Protein AF-A0A9D1G7J9-F1 (afdb_monomer)

Structure (mmCIF, N/CA/C/O backbone):
data_AF-A0A9D1G7J9-F1
#
_entry.id   AF-A0A9D1G7J9-F1
#
loop_
_atom_site.group_PDB
_atom_site.id
_atom_site.type_symbol
_atom_site.label_atom_id
_atom_site.label_alt_id
_atom_site.label_comp_id
_atom_site.label_asym_id
_atom_site.label_entity_id
_atom_site.label_seq_id
_atom_site.pdbx_PDB_ins_code
_atom_site.Cartn_x
_atom_site.Cartn_y
_atom_site.Cartn_z
_atom_site.occupancy
_atom_site.B_iso_or_equiv
_atom_site.auth_seq_id
_atom_site.auth_comp_id
_atom_site.auth_asym_id
_atom_site.auth_atom_id
_atom_site.pdbx_PDB_model_num
ATOM 1 N N . MET A 1 1 ? 22.096 -4.891 17.752 1.00 63.62 1 MET A N 1
ATOM 2 C CA . MET A 1 1 ? 22.549 -5.278 16.393 1.00 63.62 1 MET A CA 1
ATOM 3 C C . MET A 1 1 ? 24.004 -5.706 16.525 1.00 63.62 1 MET A C 1
ATOM 5 O O . MET A 1 1 ? 24.723 -4.979 17.187 1.00 63.62 1 MET A O 1
ATOM 9 N N . THR A 1 2 ? 24.417 -6.874 16.024 1.00 80.88 2 THR A N 1
ATOM 10 C CA . THR A 1 2 ? 25.794 -7.380 16.215 1.00 80.88 2 THR A CA 1
ATOM 11 C C . THR A 1 2 ? 26.809 -6.571 15.398 1.00 80.88 2 THR A C 1
ATOM 13 O O . THR A 1 2 ? 26.460 -6.074 14.326 1.00 80.88 2 THR A O 1
ATOM 16 N N . ASP A 1 3 ? 28.061 -6.460 15.851 1.00 83.56 3 ASP A N 1
ATOM 17 C CA . ASP A 1 3 ? 29.087 -5.647 15.168 1.00 83.56 3 ASP A CA 1
ATOM 18 C C . ASP A 1 3 ? 29.365 -6.117 13.736 1.00 83.56 3 ASP A C 1
ATOM 20 O O . ASP A 1 3 ? 29.484 -5.300 12.826 1.00 83.56 3 ASP A O 1
ATOM 24 N N . LYS A 1 4 ? 29.290 -7.429 13.477 1.00 82.75 4 LYS A N 1
ATOM 25 C CA . LYS A 1 4 ? 29.354 -7.986 12.113 1.00 82.75 4 LYS A CA 1
ATOM 26 C C . LYS A 1 4 ? 28.247 -7.450 11.193 1.00 82.75 4 LYS A C 1
ATOM 28 O O . LYS A 1 4 ? 28.505 -7.175 10.026 1.00 82.75 4 LYS A O 1
ATOM 33 N N . LYS A 1 5 ? 27.022 -7.257 11.706 1.00 80.31 5 LYS A N 1
ATOM 34 C CA . LYS A 1 5 ? 25.915 -6.664 10.929 1.00 80.31 5 LYS A CA 1
ATOM 35 C C . LYS A 1 5 ? 26.155 -5.183 10.651 1.00 80.31 5 LYS A C 1
ATOM 37 O O . LYS A 1 5 ? 25.807 -4.716 9.575 1.00 80.31 5 LYS A O 1
ATOM 42 N N . ARG A 1 6 ? 26.742 -4.449 11.602 1.00 82.00 6 ARG A N 1
ATOM 43 C CA . ARG A 1 6 ? 27.101 -3.034 11.416 1.00 82.00 6 ARG A CA 1
ATOM 44 C C . ARG A 1 6 ? 28.167 -2.870 10.337 1.00 82.00 6 ARG A C 1
ATOM 46 O O . ARG A 1 6 ? 27.966 -2.077 9.429 1.00 82.00 6 ARG A O 1
ATOM 53 N N . ILE A 1 7 ? 29.234 -3.668 10.402 1.00 88.12 7 ILE A N 1
ATOM 54 C CA . ILE A 1 7 ? 30.320 -3.659 9.413 1.00 88.12 7 ILE A CA 1
ATOM 55 C C . ILE A 1 7 ? 29.786 -4.016 8.023 1.00 88.12 7 ILE A C 1
ATOM 57 O O . ILE A 1 7 ? 30.054 -3.300 7.065 1.00 88.12 7 ILE A O 1
ATOM 61 N N . PHE A 1 8 ? 28.971 -5.069 7.915 1.00 87.62 8 PHE A N 1
ATOM 62 C CA . PHE A 1 8 ? 28.351 -5.442 6.644 1.00 87.62 8 PHE A CA 1
ATOM 63 C C . PHE A 1 8 ? 27.500 -4.309 6.054 1.00 87.62 8 PHE A C 1
ATOM 65 O O . PHE A 1 8 ? 27.653 -3.981 4.881 1.00 87.62 8 PHE A O 1
ATOM 72 N N . LEU A 1 9 ? 26.631 -3.684 6.859 1.00 82.12 9 LEU A N 1
ATOM 73 C CA . LEU A 1 9 ? 25.813 -2.563 6.391 1.00 82.12 9 LEU A CA 1
ATOM 74 C C . LEU A 1 9 ? 26.674 -1.369 5.978 1.00 82.12 9 LEU A C 1
ATOM 76 O O . LEU A 1 9 ? 26.392 -0.765 4.950 1.00 82.12 9 LEU A O 1
ATOM 80 N N . ALA A 1 10 ? 27.727 -1.053 6.734 1.00 83.00 10 ALA A N 1
ATOM 81 C CA . ALA A 1 10 ? 28.645 0.025 6.388 1.00 83.00 10 ALA A CA 1
ATOM 82 C C . ALA A 1 10 ? 29.313 -0.232 5.030 1.00 83.00 10 ALA A C 1
ATOM 84 O O . ALA A 1 10 ? 29.254 0.624 4.157 1.00 83.00 10 ALA A O 1
ATOM 85 N N . ILE A 1 11 ? 29.863 -1.431 4.809 1.00 87.56 11 ILE A N 1
ATOM 86 C CA . ILE A 1 11 ? 30.464 -1.812 3.521 1.00 87.56 11 ILE A CA 1
ATOM 87 C C . ILE A 1 11 ? 29.429 -1.731 2.393 1.00 87.56 11 ILE A C 1
ATOM 89 O O . ILE A 1 11 ? 29.710 -1.160 1.342 1.00 87.56 11 ILE A O 1
ATOM 93 N N . PHE A 1 12 ? 28.222 -2.257 2.616 1.00 82.69 12 PHE A N 1
ATOM 94 C CA . PHE A 1 12 ? 27.144 -2.241 1.631 1.00 82.69 12 PHE A CA 1
ATOM 95 C C . PHE A 1 12 ? 26.741 -0.814 1.227 1.00 82.69 12 PHE A C 1
ATOM 97 O O . PHE A 1 12 ? 26.681 -0.510 0.037 1.00 82.69 12 PHE A O 1
ATOM 104 N N . PHE A 1 13 ? 26.507 0.079 2.194 1.00 80.88 13 PHE A N 1
ATOM 105 C CA . PHE A 1 13 ? 26.132 1.468 1.912 1.00 80.88 13 PHE A CA 1
ATOM 106 C C . PHE A 1 13 ? 27.279 2.270 1.293 1.00 80.88 13 PHE A C 1
ATOM 108 O O . PHE A 1 13 ? 27.033 3.076 0.394 1.00 80.88 13 PHE A O 1
ATOM 115 N N . THR A 1 14 ? 28.526 2.022 1.697 1.00 83.62 14 THR A N 1
ATOM 116 C CA . THR A 1 14 ? 29.697 2.638 1.063 1.00 83.62 14 THR A CA 1
ATOM 117 C C . THR A 1 14 ? 29.812 2.206 -0.398 1.00 83.62 14 THR A C 1
ATOM 119 O O . THR A 1 14 ? 29.928 3.058 -1.275 1.00 83.62 14 THR A O 1
ATOM 122 N N . ALA A 1 15 ? 29.688 0.908 -0.693 1.00 84.19 15 ALA A N 1
ATOM 123 C CA . ALA A 1 15 ? 29.701 0.403 -2.066 1.00 84.19 15 ALA A CA 1
ATOM 124 C C . ALA A 1 15 ? 28.556 0.989 -2.909 1.00 84.19 15 ALA A C 1
ATOM 126 O O . ALA A 1 15 ? 28.785 1.432 -4.033 1.00 84.19 15 ALA A O 1
ATOM 127 N N . LEU A 1 16 ? 27.341 1.068 -2.351 1.00 80.69 16 LEU A N 1
ATOM 128 C CA . LEU A 1 16 ? 26.196 1.705 -3.006 1.00 80.69 16 LEU A CA 1
ATOM 129 C C . LEU A 1 16 ? 26.480 3.172 -3.356 1.00 80.69 16 LEU A C 1
ATOM 131 O O . LEU A 1 16 ? 26.142 3.632 -4.443 1.00 80.69 16 LEU A O 1
ATOM 135 N N . THR A 1 17 ? 27.125 3.891 -2.437 1.00 82.88 17 THR A N 1
ATOM 136 C CA . THR A 1 17 ? 27.494 5.298 -2.616 1.00 82.88 17 THR A CA 1
ATOM 137 C C . THR A 1 17 ? 28.512 5.448 -3.746 1.00 82.88 17 THR A C 1
ATOM 139 O O . THR A 1 17 ? 28.307 6.262 -4.643 1.00 82.88 17 THR A O 1
ATOM 142 N N . PHE A 1 18 ? 29.559 4.617 -3.775 1.00 86.00 18 PHE A N 1
ATOM 143 C CA . PHE A 1 18 ? 30.537 4.610 -4.869 1.00 86.00 18 PHE A CA 1
ATOM 144 C C . PHE A 1 18 ? 29.901 4.297 -6.228 1.00 86.00 18 PHE A C 1
ATOM 146 O O . PHE A 1 18 ? 30.190 4.990 -7.200 1.00 86.00 18 PHE A O 1
ATOM 153 N N . ILE A 1 19 ? 29.001 3.309 -6.300 1.00 84.44 19 ILE A N 1
ATOM 154 C CA . ILE A 1 19 ? 28.253 2.991 -7.528 1.00 84.44 19 ILE A CA 1
ATOM 155 C C . ILE A 1 19 ? 27.422 4.202 -7.973 1.00 84.44 19 ILE A C 1
ATOM 157 O O . ILE A 1 19 ? 27.427 4.547 -9.155 1.00 84.44 19 ILE A O 1
ATOM 161 N N . ALA A 1 20 ? 26.760 4.885 -7.035 1.00 83.44 20 ALA A N 1
ATOM 162 C CA . ALA A 1 20 ? 25.953 6.061 -7.339 1.00 83.44 20 ALA A CA 1
ATOM 163 C C . ALA A 1 20 ? 26.763 7.241 -7.882 1.00 83.44 20 ALA A C 1
ATOM 165 O O . ALA A 1 20 ? 26.287 7.925 -8.791 1.00 83.44 20 ALA A O 1
ATOM 166 N N . PHE A 1 21 ? 27.984 7.442 -7.378 1.00 85.62 21 PHE A N 1
ATOM 167 C CA . PHE A 1 21 ? 28.915 8.435 -7.912 1.00 85.62 21 PHE A CA 1
ATOM 168 C C . PHE A 1 21 ? 29.498 8.024 -9.267 1.00 85.62 21 PHE A C 1
ATOM 170 O O . PHE A 1 21 ? 29.563 8.854 -10.172 1.00 85.62 21 PHE A O 1
ATOM 177 N N . TYR A 1 22 ? 29.881 6.756 -9.435 1.00 87.19 22 TYR A N 1
ATOM 178 C CA . TYR A 1 22 ? 30.449 6.257 -10.690 1.00 87.19 22 TYR A CA 1
ATOM 179 C C . TYR A 1 22 ? 29.448 6.367 -11.851 1.00 87.19 22 TYR A C 1
ATOM 181 O O . TYR A 1 22 ? 29.799 6.814 -12.938 1.00 87.19 22 TYR A O 1
ATOM 189 N N . PHE A 1 23 ? 28.174 6.053 -11.601 1.00 86.06 23 PHE A N 1
ATOM 190 C CA . PHE A 1 23 ? 27.081 6.186 -12.567 1.00 86.06 23 PHE A CA 1
ATOM 191 C C . PHE A 1 23 ? 26.275 7.485 -12.382 1.00 86.06 23 PHE A C 1
ATOM 193 O O . PHE A 1 23 ? 25.063 7.498 -12.588 1.00 86.06 23 PHE A O 1
ATOM 200 N N . SER A 1 24 ? 26.922 8.593 -12.001 1.00 88.00 24 SER A N 1
ATOM 201 C CA . SER A 1 24 ? 26.251 9.846 -11.603 1.00 88.00 24 SER A CA 1
ATOM 202 C C . SER A 1 24 ? 25.204 10.362 -12.598 1.00 88.00 24 SER A C 1
ATOM 204 O O . SER A 1 24 ? 24.115 10.762 -12.183 1.00 88.00 24 SER A O 1
ATOM 206 N N . GLN A 1 25 ? 25.476 10.309 -13.905 1.00 87.06 25 GLN A N 1
ATOM 207 C CA . GLN A 1 25 ? 24.519 10.733 -14.933 1.00 87.06 25 GLN A CA 1
ATOM 208 C C . GLN A 1 25 ? 23.266 9.845 -14.952 1.00 87.06 25 GLN A C 1
ATOM 210 O O . GLN A 1 25 ? 22.145 10.352 -15.002 1.00 87.06 25 GLN A O 1
ATOM 215 N N . PHE A 1 26 ? 23.451 8.527 -14.858 1.00 86.50 26 PHE A N 1
ATOM 216 C CA . PHE A 1 26 ? 22.367 7.546 -14.823 1.00 86.50 26 PHE A CA 1
ATOM 217 C C . PHE A 1 26 ? 21.530 7.686 -13.543 1.00 86.50 26 PHE A C 1
ATOM 219 O O . PHE A 1 26 ? 20.299 7.695 -13.596 1.00 86.50 26 PHE A O 1
ATOM 226 N N . THR A 1 27 ? 22.190 7.891 -12.400 1.00 87.69 27 THR A N 1
ATOM 227 C CA . THR A 1 27 ? 21.556 8.182 -11.105 1.00 87.69 27 THR A CA 1
ATOM 228 C C . THR A 1 27 ? 20.735 9.469 -11.156 1.00 87.69 27 THR A C 1
ATOM 230 O O . THR A 1 27 ? 19.584 9.487 -10.723 1.00 87.69 27 THR A O 1
ATOM 233 N N . SER A 1 28 ? 21.303 10.539 -11.717 1.00 88.62 28 SER A N 1
ATOM 234 C CA . SER A 1 28 ? 20.668 11.857 -11.808 1.00 88.62 28 SER A CA 1
ATOM 235 C C . SER A 1 28 ? 19.421 11.838 -12.697 1.00 88.62 28 SER A C 1
ATOM 237 O O . SER A 1 28 ? 18.375 12.365 -12.316 1.00 88.62 28 SER A O 1
ATOM 239 N N . GLN A 1 29 ? 19.481 11.149 -13.843 1.00 90.50 29 GLN A N 1
ATOM 240 C CA . GLN A 1 29 ? 18.318 10.974 -14.719 1.00 90.50 29 GLN A CA 1
ATOM 241 C C . GLN A 1 29 ? 17.175 10.239 -14.011 1.00 90.50 29 GLN A C 1
ATOM 243 O O . GLN A 1 29 ? 16.034 10.705 -14.048 1.00 90.50 29 GLN A O 1
ATOM 248 N N . GLN A 1 30 ? 17.470 9.136 -13.313 1.00 89.94 30 GLN A N 1
ATOM 249 C CA . GLN A 1 30 ? 16.452 8.424 -12.537 1.00 89.94 30 GLN A CA 1
ATOM 250 C C . GLN A 1 30 ? 15.880 9.291 -11.418 1.00 89.94 30 GLN A C 1
ATOM 252 O O . GLN A 1 30 ? 14.671 9.269 -11.178 1.00 89.94 30 GLN A O 1
ATOM 257 N N . PHE A 1 31 ? 16.729 10.042 -10.718 1.00 91.00 31 PHE A N 1
ATOM 258 C CA . PHE A 1 31 ? 16.298 10.944 -9.659 1.00 91.00 31 PHE A CA 1
ATOM 259 C C . PHE A 1 31 ? 15.299 11.974 -10.199 1.00 91.00 31 PHE A C 1
ATOM 261 O O . PHE A 1 31 ? 14.205 12.114 -9.654 1.00 91.00 31 PHE A O 1
ATOM 268 N N . TYR A 1 32 ? 15.616 12.607 -11.331 1.00 92.38 32 TYR A N 1
ATOM 269 C CA . TYR A 1 32 ? 14.734 13.564 -11.996 1.00 92.38 32 TYR A CA 1
ATOM 270 C C . TYR A 1 32 ? 13.397 12.941 -12.425 1.00 92.38 32 TYR A C 1
ATOM 272 O O . TYR A 1 32 ? 12.337 13.479 -12.104 1.00 92.38 32 TYR A O 1
ATOM 280 N N . GLN A 1 33 ? 13.420 11.776 -13.083 1.00 91.56 33 GLN A N 1
ATOM 281 C CA . GLN A 1 33 ? 12.196 11.057 -13.469 1.00 91.56 33 GLN A CA 1
ATOM 282 C C . GLN A 1 33 ? 11.339 10.690 -12.251 1.00 91.56 33 GLN A C 1
ATOM 284 O O . GLN A 1 33 ? 10.112 10.795 -12.279 1.00 91.56 33 GLN A O 1
ATOM 289 N N . THR A 1 34 ? 11.982 10.297 -11.152 1.00 93.06 34 THR A N 1
ATOM 290 C CA . THR A 1 34 ? 11.284 9.934 -9.917 1.00 93.06 34 THR A CA 1
ATOM 291 C C . THR A 1 34 ? 10.664 11.158 -9.246 1.00 93.06 34 THR A C 1
ATOM 293 O O . THR A 1 34 ? 9.525 11.085 -8.790 1.00 93.06 34 THR A O 1
ATOM 296 N N . LEU A 1 35 ? 11.349 12.306 -9.241 1.00 93.94 35 LEU A N 1
ATOM 297 C CA . LEU A 1 35 ? 10.762 13.566 -8.782 1.00 93.94 35 LEU A CA 1
ATOM 298 C C . LEU A 1 35 ? 9.545 13.958 -9.622 1.00 93.94 35 LEU A C 1
ATOM 300 O O . LEU A 1 35 ? 8.514 14.316 -9.058 1.00 93.94 35 LEU A O 1
ATOM 304 N N . GLN A 1 36 ? 9.620 13.844 -10.951 1.00 92.19 36 GLN A N 1
ATOM 305 C CA . GLN A 1 36 ? 8.469 14.116 -11.815 1.00 92.19 36 GLN A CA 1
ATOM 306 C C . GLN A 1 36 ? 7.272 13.227 -11.466 1.00 92.19 36 GLN A C 1
ATOM 308 O O . GLN A 1 36 ? 6.156 13.732 -11.373 1.00 92.19 36 GLN A O 1
ATOM 313 N N . LEU A 1 37 ? 7.494 11.930 -11.227 1.00 90.38 37 LEU A N 1
ATOM 314 C CA . LEU A 1 37 ? 6.447 11.013 -10.772 1.00 90.38 37 LEU A CA 1
ATOM 315 C C . LEU A 1 37 ? 5.841 11.474 -9.442 1.00 90.38 37 LEU A C 1
ATOM 317 O O . LEU A 1 37 ? 4.619 11.517 -9.298 1.00 90.38 37 LEU A O 1
ATOM 321 N N . ILE A 1 38 ? 6.683 11.846 -8.477 1.00 92.12 38 ILE A N 1
ATOM 322 C CA . ILE A 1 38 ? 6.229 12.280 -7.154 1.00 92.12 38 ILE A CA 1
ATOM 323 C C . ILE A 1 38 ? 5.363 13.540 -7.265 1.00 92.12 38 ILE A C 1
ATOM 325 O O . ILE A 1 38 ? 4.262 13.571 -6.718 1.00 92.12 38 ILE A O 1
ATOM 329 N N . PHE A 1 39 ? 5.815 14.549 -8.011 1.00 91.69 39 PHE A N 1
ATOM 330 C CA . PHE A 1 39 ? 5.095 15.816 -8.157 1.00 91.69 39 PHE A CA 1
ATOM 331 C C . PHE A 1 39 ? 3.841 15.718 -9.029 1.00 91.69 39 PHE A C 1
ATOM 333 O O . PHE A 1 39 ? 2.869 16.417 -8.759 1.00 91.69 39 PHE A O 1
ATOM 340 N N . ARG A 1 40 ? 3.840 14.874 -10.068 1.00 87.94 40 ARG A N 1
ATOM 341 C CA . ARG A 1 40 ? 2.706 14.762 -11.004 1.00 87.94 40 ARG A CA 1
ATOM 342 C C . ARG A 1 40 ? 1.639 13.773 -10.552 1.00 87.94 40 ARG A C 1
ATOM 344 O O . ARG A 1 40 ? 0.480 13.947 -10.907 1.00 87.94 40 ARG A O 1
ATOM 351 N N . VAL A 1 41 ? 2.025 12.737 -9.808 1.00 85.38 41 VAL A N 1
ATOM 352 C CA . VAL A 1 41 ? 1.135 11.620 -9.461 1.00 85.38 41 VAL A CA 1
ATOM 353 C C . VAL A 1 41 ? 0.957 11.516 -7.951 1.00 85.38 41 VAL A C 1
ATOM 355 O O . VAL A 1 41 ? -0.154 11.655 -7.446 1.00 85.38 41 VAL A O 1
ATOM 358 N N . VAL A 1 42 ? 2.044 11.314 -7.202 1.00 87.62 42 VAL A N 1
ATOM 359 C CA . VAL A 1 42 ? 1.959 10.933 -5.780 1.00 87.62 42 VAL A CA 1
ATOM 360 C C . VAL A 1 42 ? 1.416 12.071 -4.916 1.00 87.62 42 VAL A C 1
ATOM 362 O O . VAL A 1 42 ? 0.401 11.886 -4.249 1.00 87.62 42 VAL A O 1
ATOM 365 N N . ILE A 1 43 ? 2.036 13.254 -4.956 1.00 89.50 43 ILE A N 1
ATOM 366 C CA . ILE A 1 43 ? 1.632 14.403 -4.133 1.00 89.50 43 ILE A CA 1
ATOM 367 C C . ILE A 1 43 ? 0.179 14.816 -4.423 1.00 89.50 43 ILE A C 1
ATOM 369 O O . ILE A 1 43 ? -0.599 14.883 -3.467 1.00 89.50 43 ILE A O 1
ATOM 373 N N . PRO A 1 44 ? -0.248 15.030 -5.685 1.00 86.62 44 PRO A N 1
ATOM 374 C CA . PRO A 1 44 ? -1.631 15.414 -5.965 1.00 86.62 44 PRO A CA 1
ATOM 375 C C . PRO A 1 44 ? -2.649 14.349 -5.545 1.00 86.62 44 PRO A C 1
ATOM 377 O O . PRO A 1 44 ? -3.738 14.694 -5.096 1.00 86.62 44 PRO A O 1
ATOM 380 N N . SER A 1 45 ? -2.298 13.062 -5.660 1.00 84.56 45 SER A N 1
ATOM 381 C CA . SER A 1 45 ? -3.214 11.964 -5.327 1.00 84.56 45 SER A CA 1
ATOM 382 C C . SER A 1 45 ? -3.440 11.787 -3.821 1.00 84.56 45 SER A C 1
ATOM 384 O O . SER A 1 45 ? -4.545 11.437 -3.413 1.00 84.56 45 SER A O 1
ATOM 386 N N . LEU A 1 46 ? -2.420 12.030 -2.991 1.00 86.19 46 LEU A N 1
ATOM 387 C CA . LEU A 1 46 ? -2.481 11.757 -1.551 1.00 86.19 46 LEU A CA 1
ATOM 388 C C . LEU A 1 46 ? -2.850 12.991 -0.725 1.00 86.19 46 LEU A C 1
ATOM 390 O O . LEU A 1 46 ? -3.619 12.878 0.228 1.00 86.19 46 LEU A O 1
ATOM 394 N N . THR A 1 47 ? -2.356 14.174 -1.100 1.00 89.25 47 THR A N 1
ATOM 395 C CA . THR A 1 47 ? -2.485 15.396 -0.284 1.00 89.25 47 THR A CA 1
ATOM 396 C C . THR A 1 47 ? -3.932 15.733 0.106 1.00 89.25 47 THR A C 1
ATOM 398 O O . THR A 1 47 ? -4.164 15.969 1.294 1.00 89.25 47 THR A O 1
ATOM 401 N N . PRO A 1 48 ? -4.930 15.715 -0.810 1.00 88.31 48 PRO A N 1
ATOM 402 C CA . PRO A 1 48 ? -6.311 16.041 -0.449 1.00 88.31 48 PRO A CA 1
ATOM 403 C C . PRO A 1 48 ? -6.864 15.102 0.624 1.00 88.31 48 PRO A C 1
ATOM 405 O O . PRO A 1 48 ? -7.484 15.548 1.587 1.00 88.31 48 PRO A O 1
ATOM 408 N N . PHE A 1 49 ? -6.589 13.802 0.496 1.00 8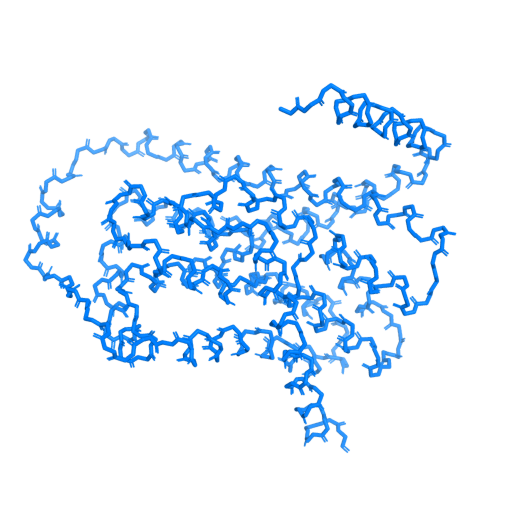6.94 49 PHE A N 1
ATOM 409 C CA . PHE A 1 49 ? -7.016 12.819 1.482 1.00 86.94 49 PHE A CA 1
ATOM 410 C C . PHE A 1 49 ? -6.313 13.014 2.829 1.00 86.94 49 PHE A C 1
ATOM 412 O O . PHE A 1 49 ? -6.974 12.979 3.863 1.00 86.94 49 PHE A O 1
ATOM 419 N N . MET A 1 50 ? -4.996 13.239 2.830 1.00 86.69 50 MET A N 1
ATOM 420 C CA . MET A 1 50 ? -4.212 13.411 4.058 1.00 86.69 50 MET A CA 1
ATOM 421 C C . MET A 1 50 ? -4.704 14.614 4.869 1.00 86.69 50 MET A C 1
ATOM 423 O O . MET A 1 50 ? -4.905 14.509 6.077 1.00 86.69 50 MET A O 1
ATOM 427 N N . ILE A 1 51 ? -4.988 15.730 4.195 1.00 87.81 51 ILE A N 1
ATOM 428 C CA . ILE A 1 51 ? -5.578 16.913 4.826 1.00 87.81 51 ILE A CA 1
ATOM 429 C C . ILE A 1 51 ? -6.941 16.560 5.438 1.00 87.81 51 ILE A C 1
ATOM 431 O O . ILE A 1 51 ? -7.166 16.817 6.620 1.00 87.81 51 ILE A O 1
ATOM 435 N N . LEU A 1 52 ? -7.833 15.927 4.666 1.00 86.12 52 LEU A N 1
ATOM 436 C CA . LEU A 1 52 ? -9.175 15.563 5.131 1.00 86.12 52 LEU A CA 1
ATOM 437 C C . LEU A 1 52 ? -9.150 14.599 6.321 1.00 86.12 52 LEU A C 1
ATOM 439 O O . LEU A 1 52 ? -9.888 14.807 7.281 1.00 86.12 52 LEU A O 1
ATOM 443 N N . ILE A 1 53 ? -8.310 13.561 6.297 1.00 82.75 53 ILE A N 1
ATOM 444 C CA . ILE A 1 53 ? -8.258 12.602 7.404 1.00 82.75 53 ILE A CA 1
ATOM 445 C C . ILE A 1 53 ? -7.677 13.238 8.667 1.00 82.75 53 ILE A C 1
ATOM 447 O O . ILE A 1 53 ? -8.203 13.001 9.748 1.00 82.75 53 ILE A O 1
ATOM 451 N N . HIS A 1 54 ? -6.667 14.106 8.554 1.00 82.56 54 HIS A N 1
ATOM 452 C CA . HIS A 1 54 ? -6.152 14.847 9.705 1.00 82.56 54 HIS A CA 1
ATOM 453 C C . HIS A 1 54 ? -7.190 15.819 10.280 1.00 82.56 54 HIS A C 1
ATOM 455 O O . HIS A 1 54 ? -7.287 15.940 11.500 1.00 82.56 54 HIS A O 1
ATOM 461 N N . PHE A 1 55 ? -8.029 16.434 9.440 1.00 82.88 55 PHE A N 1
ATOM 462 C CA . PHE A 1 55 ? -9.196 17.185 9.907 1.00 82.88 55 PHE A CA 1
ATOM 463 C C . PHE A 1 55 ? -10.182 16.297 10.676 1.00 82.88 55 PHE A C 1
ATOM 465 O O . PHE A 1 55 ? -10.578 16.636 11.789 1.00 82.88 55 PHE A O 1
ATOM 472 N N . VAL A 1 56 ? -10.549 15.140 10.120 1.00 83.00 56 VAL A N 1
ATOM 473 C CA . VAL A 1 56 ? -11.445 14.177 10.782 1.00 83.00 56 VAL A CA 1
ATOM 474 C C . VAL A 1 56 ? -10.882 13.722 12.131 1.00 83.00 56 VAL A C 1
ATOM 476 O O . VAL A 1 56 ? -11.641 13.607 13.090 1.00 83.00 56 VAL A O 1
ATOM 479 N N . ILE A 1 57 ? -9.570 13.490 12.219 1.00 79.50 57 ILE A N 1
ATOM 480 C CA . ILE A 1 57 ? -8.885 13.128 13.466 1.00 79.50 57 ILE A CA 1
ATOM 481 C C . ILE A 1 57 ? -9.012 14.259 14.497 1.00 79.50 57 ILE A C 1
ATOM 483 O O . ILE A 1 57 ? -9.447 14.008 15.615 1.00 79.50 57 ILE A O 1
ATOM 487 N N . LEU A 1 58 ? -8.706 15.503 14.118 1.00 75.88 58 LEU A N 1
ATOM 488 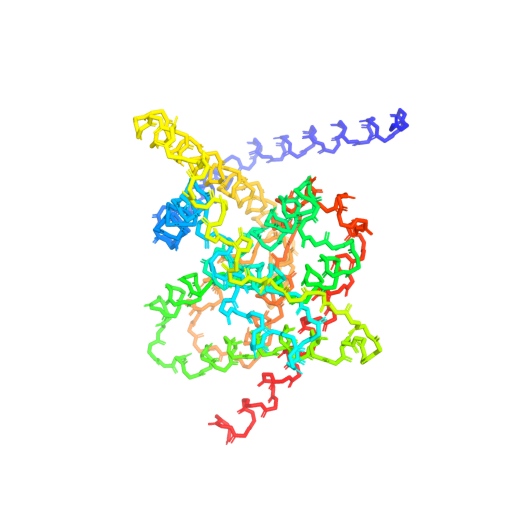C CA . LEU A 1 58 ? -8.715 16.651 15.036 1.00 75.88 58 LEU A CA 1
ATOM 489 C C . LEU A 1 58 ? -10.093 17.008 15.592 1.00 75.88 58 LEU A C 1
ATOM 491 O O . LEU A 1 58 ? -10.190 17.486 16.718 1.00 75.88 58 LEU A O 1
ATOM 495 N N . PHE A 1 59 ? -11.149 16.796 14.810 1.00 74.38 59 PHE A N 1
ATOM 496 C CA . PHE A 1 59 ? -12.527 17.081 15.216 1.00 74.38 59 PHE A CA 1
ATOM 497 C C . PHE A 1 59 ? -13.240 15.864 15.827 1.00 74.38 59 PHE A C 1
ATOM 499 O O . PHE A 1 59 ? -14.468 15.842 15.890 1.00 74.38 59 PHE A O 1
ATOM 506 N N . ASN A 1 60 ? -12.495 14.827 16.233 1.00 75.75 60 ASN A N 1
ATOM 507 C CA . ASN A 1 60 ? -13.033 13.571 16.774 1.00 75.75 60 ASN A CA 1
ATOM 508 C C . ASN A 1 60 ? -14.077 12.897 15.869 1.00 75.75 60 ASN A C 1
ATOM 510 O O . ASN A 1 60 ? -14.900 12.087 16.300 1.00 75.75 60 ASN A O 1
ATOM 514 N N . GLY A 1 61 ? -13.991 13.168 14.565 1.00 83.69 61 GLY A N 1
ATOM 515 C CA . GLY A 1 61 ? -14.815 12.545 13.540 1.00 83.69 61 GLY A CA 1
ATOM 516 C C . GLY A 1 61 ? -14.529 11.051 13.380 1.00 83.69 61 GLY A C 1
ATOM 517 O O . GLY A 1 61 ? -15.371 10.337 12.846 1.00 83.69 61 GLY A O 1
ATOM 518 N N . ILE A 1 62 ? -13.389 10.554 13.879 1.00 87.56 62 ILE A N 1
ATOM 519 C CA . ILE A 1 62 ? -13.068 9.117 13.917 1.00 87.56 62 ILE A CA 1
ATOM 520 C C . ILE A 1 62 ? -14.159 8.349 14.669 1.00 87.56 62 ILE A C 1
ATOM 522 O O . ILE A 1 62 ? -14.652 7.343 14.169 1.00 87.56 62 ILE A O 1
ATOM 526 N N . ASP A 1 63 ? -14.569 8.820 15.845 1.00 89.06 63 ASP A N 1
ATOM 527 C CA . ASP A 1 63 ? -15.536 8.099 16.675 1.00 89.06 63 ASP A CA 1
ATOM 528 C C . ASP A 1 63 ? -16.923 8.086 16.001 1.00 89.06 63 ASP A C 1
ATOM 530 O O . ASP A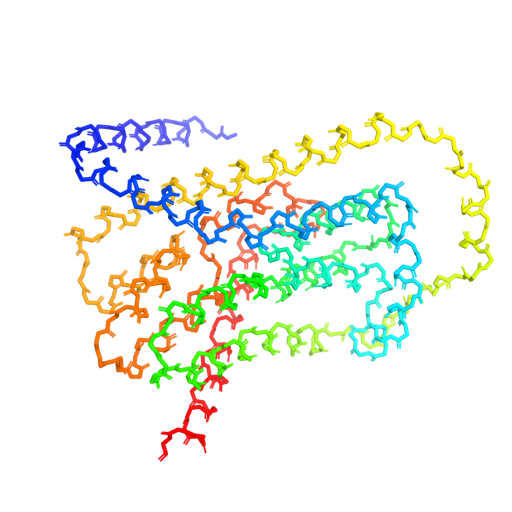 1 63 ? -17.598 7.053 15.966 1.00 89.06 63 ASP A O 1
ATOM 534 N N . LEU A 1 64 ? -17.303 9.201 15.364 1.00 89.94 64 LEU A N 1
ATOM 535 C CA . LEU A 1 64 ? -18.529 9.309 14.569 1.00 89.94 64 LEU A CA 1
ATOM 536 C C . LEU A 1 64 ? -18.514 8.371 13.353 1.00 89.94 64 LEU A C 1
ATOM 538 O O . LEU A 1 64 ? -19.477 7.642 13.118 1.00 89.94 64 LEU A O 1
ATOM 542 N N . LEU A 1 65 ? -17.422 8.359 12.584 1.00 91.44 65 LEU A N 1
ATOM 543 C CA . LEU A 1 65 ? -17.266 7.454 11.445 1.00 91.44 65 LEU A CA 1
ATOM 544 C C . LEU A 1 65 ? -17.297 5.996 11.899 1.00 91.44 65 LEU A C 1
ATOM 546 O O . LEU A 1 65 ? -18.001 5.184 11.302 1.00 91.44 65 LEU A O 1
ATOM 550 N N . GLY A 1 66 ? -16.591 5.665 12.980 1.00 93.81 66 GLY A N 1
ATOM 551 C CA . GLY A 1 66 ? -16.591 4.327 13.560 1.00 93.81 66 GLY A CA 1
ATOM 552 C C . GLY A 1 66 ? -18.003 3.865 13.915 1.00 93.81 66 GLY A C 1
ATOM 553 O O . GLY A 1 66 ? -18.384 2.744 13.575 1.00 93.81 66 GLY A O 1
ATOM 554 N N . PHE A 1 67 ? -18.808 4.743 14.515 1.00 94.25 67 PHE A N 1
ATOM 555 C CA . PHE A 1 67 ? -20.194 4.441 14.865 1.00 94.25 67 PHE A CA 1
ATOM 556 C C . PHE A 1 67 ? -21.062 4.089 13.658 1.00 94.25 67 PHE A C 1
ATOM 558 O O . PHE A 1 67 ? -21.859 3.161 13.742 1.00 94.25 67 PHE A O 1
ATOM 565 N N . PHE A 1 68 ? -20.927 4.786 12.530 1.00 94.38 68 PHE A N 1
ATOM 566 C CA . PHE A 1 68 ? -21.695 4.435 11.333 1.00 94.38 68 PHE A CA 1
ATOM 567 C C . PHE A 1 68 ? -21.149 3.180 10.653 1.00 94.38 68 PHE A C 1
ATOM 569 O O . PHE A 1 68 ? -21.908 2.308 10.227 1.00 94.38 68 PHE A O 1
ATOM 576 N N . LEU A 1 69 ? -19.826 3.053 10.577 1.00 95.44 69 LEU A N 1
ATOM 577 C CA . LEU A 1 69 ? -19.189 1.968 9.840 1.00 95.44 69 LEU A CA 1
ATOM 578 C C . LEU A 1 69 ? -19.306 0.615 10.538 1.00 95.44 69 LEU A C 1
ATOM 580 O O . LEU A 1 69 ? -19.279 -0.403 9.850 1.00 95.44 69 LEU A O 1
ATOM 584 N N . GLN A 1 70 ? -19.477 0.574 11.864 1.00 95.06 70 GLN A N 1
ATOM 585 C CA . GLN A 1 70 ? -19.610 -0.687 12.607 1.00 95.06 70 GLN A CA 1
ATOM 586 C C . GLN A 1 70 ? -20.786 -1.547 12.119 1.00 95.06 70 GLN A C 1
ATOM 588 O O . GLN A 1 70 ? -20.692 -2.774 12.123 1.00 95.06 70 GLN A O 1
ATOM 593 N N . TYR A 1 71 ? -21.863 -0.922 11.629 1.00 95.25 71 TYR A N 1
ATOM 594 C CA . TYR A 1 71 ? -23.034 -1.626 11.095 1.00 95.25 71 TYR A CA 1
ATOM 595 C C . TYR A 1 71 ? -22.757 -2.337 9.767 1.00 95.25 71 TYR A C 1
ATOM 597 O O . TYR A 1 71 ? -23.503 -3.234 9.392 1.00 95.25 71 TYR A O 1
ATOM 605 N N . VAL A 1 72 ? -21.672 -1.983 9.075 1.00 95.94 72 VAL A N 1
ATOM 606 C CA . VAL A 1 72 ? -21.220 -2.644 7.842 1.00 95.94 72 VAL A CA 1
ATOM 607 C C . VAL A 1 72 ? -20.020 -3.546 8.129 1.00 95.94 72 VAL A C 1
ATOM 609 O O . VAL A 1 72 ? -19.973 -4.704 7.710 1.00 95.94 72 VAL A O 1
ATOM 612 N N . SER A 1 73 ? -19.048 -3.046 8.889 1.00 95.94 73 SER A N 1
ATOM 613 C CA . SER A 1 73 ? -17.777 -3.726 9.120 1.00 95.94 73 SER A CA 1
ATOM 614 C C . SER A 1 73 ? -17.913 -4.957 10.017 1.00 95.94 73 SER A C 1
ATOM 616 O O . SER A 1 73 ? -17.284 -5.987 9.748 1.00 95.94 73 SER A O 1
ATOM 618 N N . TYR A 1 74 ? -18.779 -4.907 11.031 1.00 95.62 74 TYR A N 1
ATOM 619 C CA . TYR A 1 74 ? -18.999 -6.034 11.926 1.00 95.62 74 TYR A CA 1
ATOM 620 C C . TYR A 1 74 ? -19.708 -7.223 11.256 1.00 95.62 74 TYR A C 1
ATOM 622 O O . TYR A 1 74 ? -19.176 -8.336 11.346 1.00 95.62 74 TYR A O 1
ATOM 630 N N . PRO A 1 75 ? -20.863 -7.075 10.571 1.00 94.62 75 PRO A N 1
ATOM 631 C CA . PRO A 1 75 ? -21.525 -8.227 9.955 1.00 94.62 75 PRO A CA 1
ATOM 632 C C . PRO A 1 75 ? -20.690 -8.869 8.840 1.00 94.62 75 PRO A C 1
ATOM 634 O O . PRO A 1 75 ? -20.657 -10.097 8.733 1.00 94.62 75 PRO A O 1
ATOM 637 N N . ILE A 1 76 ? -19.969 -8.067 8.049 1.00 95.75 76 ILE A N 1
ATOM 638 C CA . ILE A 1 76 ? -19.184 -8.568 6.915 1.00 95.75 76 ILE A CA 1
ATOM 639 C C . ILE A 1 76 ? -17.851 -9.152 7.398 1.00 95.75 76 ILE A C 1
ATOM 641 O O . ILE A 1 76 ? -17.575 -10.338 7.186 1.00 95.75 76 ILE A O 1
ATOM 645 N N . PHE A 1 77 ? -17.038 -8.352 8.092 1.00 96.50 77 PHE A N 1
ATOM 646 C CA . PHE A 1 77 ? -15.641 -8.678 8.392 1.00 96.50 77 PHE A CA 1
ATOM 647 C C . PHE A 1 77 ? -15.383 -9.071 9.849 1.00 96.50 77 PHE A C 1
ATOM 649 O O . PHE A 1 77 ? -14.281 -9.536 10.146 1.00 96.50 77 PHE A O 1
ATOM 656 N N . LYS A 1 78 ? -16.354 -8.915 10.760 1.00 95.12 78 LYS A N 1
ATOM 657 C CA . LYS A 1 78 ? -16.172 -9.091 12.216 1.00 95.12 78 LYS A CA 1
ATOM 658 C C . LYS A 1 78 ? -15.038 -8.224 12.769 1.00 95.12 78 LYS A C 1
ATOM 660 O O . LYS A 1 78 ? -14.190 -8.693 13.522 1.00 95.12 78 LYS A O 1
ATOM 665 N N . ILE A 1 79 ? -14.996 -6.970 12.331 1.00 95.56 79 ILE A N 1
ATOM 666 C CA . ILE A 1 79 ? -14.125 -5.923 12.879 1.00 95.56 79 ILE A CA 1
ATOM 667 C C . ILE A 1 79 ? -14.992 -4.839 13.522 1.00 95.56 79 ILE A C 1
ATOM 669 O O . ILE A 1 79 ? -16.190 -4.757 13.253 1.00 95.56 79 ILE A O 1
ATOM 673 N N . SER A 1 80 ? -14.396 -4.036 14.391 1.00 95.75 80 SER A N 1
ATOM 674 C CA . SER A 1 80 ? -15.025 -2.873 15.009 1.00 95.75 80 SER A CA 1
ATOM 675 C C . SER A 1 80 ? -15.295 -1.760 13.987 1.00 95.75 80 SER A C 1
ATOM 677 O O . SER A 1 80 ? -14.819 -1.787 12.843 1.00 95.75 80 SER A O 1
ATOM 679 N N . GLY A 1 81 ? -16.035 -0.737 14.416 1.00 95.62 81 GLY A N 1
ATOM 680 C CA . GLY A 1 81 ? -16.159 0.514 13.670 1.00 95.62 81 GLY A CA 1
ATOM 681 C C . GLY A 1 81 ? -14.803 1.160 13.380 1.00 95.62 81 GLY A C 1
ATOM 682 O O . GLY A 1 81 ? -14.536 1.551 12.249 1.00 95.62 81 GLY A O 1
ATOM 683 N N . TYR A 1 82 ? -13.901 1.179 14.364 1.00 95.00 82 TYR A N 1
ATOM 684 C CA . TYR A 1 82 ? -12.539 1.696 14.202 1.00 95.00 82 TYR A CA 1
ATOM 685 C C . TYR A 1 82 ? -11.703 0.870 13.215 1.00 95.00 82 TYR A C 1
ATOM 687 O O . TYR A 1 82 ? -10.960 1.430 12.412 1.00 95.00 82 TYR A O 1
ATOM 695 N N . GLY A 1 83 ? -11.881 -0.453 13.188 1.00 95.75 83 GLY A N 1
ATOM 696 C CA . GLY A 1 83 ? -11.283 -1.309 12.163 1.00 95.75 83 GLY A CA 1
ATOM 697 C C . GLY A 1 83 ? -11.705 -0.908 10.746 1.00 95.75 83 GLY A C 1
ATOM 698 O O . GLY A 1 83 ? -10.896 -0.923 9.821 1.00 95.75 83 GLY A O 1
ATOM 699 N N . ALA A 1 84 ? -12.953 -0.473 10.568 1.00 95.62 84 ALA A N 1
ATOM 700 C CA . ALA A 1 84 ? -13.438 0.040 9.289 1.00 95.62 84 ALA A CA 1
ATOM 701 C C . ALA A 1 84 ? -12.778 1.366 8.885 1.00 95.62 84 ALA A C 1
ATOM 703 O O . ALA A 1 84 ? -12.604 1.630 7.698 1.00 95.62 84 ALA A O 1
ATOM 704 N N . ILE A 1 85 ? -12.374 2.186 9.855 1.00 94.75 85 ILE A N 1
ATOM 705 C CA . ILE A 1 85 ? -11.650 3.432 9.588 1.00 94.75 85 ILE A CA 1
ATOM 706 C C . ILE A 1 85 ? -10.281 3.118 8.998 1.00 94.75 85 ILE A C 1
ATOM 708 O O . ILE A 1 85 ? -9.911 3.750 8.017 1.00 94.75 85 ILE A O 1
ATOM 712 N N . ILE A 1 86 ? -9.582 2.089 9.497 1.00 95.50 86 ILE A N 1
ATOM 713 C CA . ILE A 1 86 ? -8.336 1.610 8.873 1.00 95.50 86 ILE A CA 1
ATOM 714 C C . ILE A 1 86 ? -8.583 1.238 7.406 1.00 95.50 86 ILE A C 1
ATOM 716 O O . ILE A 1 86 ? -7.773 1.558 6.540 1.00 95.50 86 ILE A O 1
ATOM 720 N N . ILE A 1 87 ? -9.712 0.590 7.096 1.00 96.31 87 ILE A N 1
ATOM 721 C CA . ILE A 1 87 ? -10.071 0.262 5.710 1.00 96.31 87 ILE A CA 1
ATOM 722 C C . ILE A 1 87 ? -10.267 1.530 4.880 1.00 96.31 87 ILE A C 1
ATOM 724 O O . ILE A 1 87 ? -9.665 1.649 3.814 1.00 96.31 87 ILE A O 1
ATOM 728 N N . LEU A 1 88 ? -11.076 2.478 5.358 1.00 94.12 88 LEU A N 1
ATOM 729 C CA . LEU A 1 88 ? -11.329 3.728 4.643 1.00 94.12 88 LEU A CA 1
ATOM 730 C C . LEU A 1 88 ? -10.040 4.505 4.393 1.00 94.12 88 LEU A C 1
ATOM 732 O O . LEU A 1 88 ? -9.783 4.922 3.265 1.00 94.12 88 LEU A O 1
ATOM 736 N N . THR A 1 89 ? -9.199 4.659 5.415 1.00 92.06 89 THR A N 1
ATOM 737 C CA . THR A 1 89 ? -7.933 5.371 5.253 1.00 92.06 89 THR A CA 1
ATOM 738 C C . THR A 1 89 ? -6.977 4.652 4.318 1.00 92.06 89 THR A C 1
ATOM 740 O O . THR A 1 89 ? -6.213 5.309 3.621 1.00 92.06 89 THR A O 1
ATOM 743 N N . SER A 1 90 ? -7.064 3.327 4.214 1.00 93.75 90 SER A N 1
ATOM 744 C CA . SER A 1 90 ? -6.301 2.557 3.230 1.00 93.75 90 SER A CA 1
ATOM 745 C C . SER A 1 90 ? -6.811 2.756 1.802 1.00 93.75 90 SER A C 1
ATOM 747 O O . SER A 1 90 ? -6.003 2.828 0.886 1.00 93.75 90 SER A O 1
ATOM 749 N N . ILE A 1 91 ? -8.127 2.870 1.581 1.00 93.81 91 ILE A N 1
ATOM 750 C CA . ILE A 1 91 ? -8.710 3.139 0.246 1.00 93.81 91 ILE A CA 1
ATOM 751 C C . ILE A 1 91 ? -8.214 4.471 -0.296 1.00 93.81 91 ILE A C 1
ATOM 753 O O . ILE A 1 91 ? -7.746 4.548 -1.431 1.00 93.81 91 ILE A O 1
ATOM 757 N N . PHE A 1 92 ? -8.288 5.519 0.513 1.00 90.62 92 PHE A N 1
ATOM 758 C CA . PHE A 1 92 ? -7.972 6.859 0.039 1.00 90.62 92 PHE A CA 1
ATOM 759 C C . PHE A 1 92 ? -6.493 7.225 0.206 1.00 90.62 92 PHE A C 1
ATOM 761 O O . PHE A 1 92 ? -5.918 7.845 -0.684 1.00 90.62 92 PHE A O 1
ATOM 768 N N . GLY A 1 93 ? -5.858 6.812 1.304 1.00 88.19 93 GLY A N 1
ATOM 769 C CA . GLY A 1 93 ? -4.446 7.081 1.589 1.00 88.19 93 GLY A CA 1
ATOM 770 C C . GLY A 1 93 ? -3.487 6.045 1.029 1.00 88.19 93 GLY A C 1
ATOM 771 O O . GLY A 1 93 ? -2.304 6.330 0.874 1.00 88.19 93 GLY A O 1
ATOM 772 N N . GLY A 1 94 ? -3.978 4.853 0.690 1.00 91.38 94 GLY A N 1
ATOM 773 C CA . GLY A 1 94 ? -3.148 3.773 0.179 1.00 91.38 94 GLY A CA 1
ATOM 774 C C . GLY A 1 94 ? -2.086 3.335 1.180 1.00 91.38 94 GLY A C 1
ATOM 775 O O . GLY A 1 94 ? -2.284 3.296 2.396 1.00 91.38 94 GLY A O 1
ATOM 776 N N . PHE A 1 95 ? -0.917 3.006 0.655 1.00 87.25 95 PHE A N 1
ATOM 777 C CA . PHE A 1 95 ? 0.255 2.725 1.462 1.00 87.25 95 PHE A CA 1
ATOM 778 C C . PHE A 1 95 ? 0.877 4.006 2.045 1.00 87.25 95 PHE A C 1
ATOM 780 O O . PHE A 1 95 ? 0.930 5.010 1.340 1.00 87.25 95 PHE A O 1
ATOM 787 N N . PRO A 1 96 ? 1.446 3.980 3.264 1.00 89.75 96 PRO A N 1
ATOM 788 C CA . PRO A 1 96 ? 1.389 2.936 4.293 1.00 89.75 96 PRO A CA 1
ATOM 789 C C . PRO A 1 96 ? 0.239 3.171 5.303 1.00 89.75 96 PRO A C 1
ATOM 791 O O . PRO A 1 96 ? 0.337 2.750 6.458 1.00 89.75 96 PRO A O 1
ATOM 794 N N . TYR A 1 97 ? -0.830 3.874 4.910 1.00 89.69 97 TYR A N 1
ATOM 795 C CA . TYR A 1 97 ? -1.842 4.414 5.829 1.00 89.69 97 TYR A CA 1
ATOM 796 C C . TYR A 1 97 ? -2.599 3.362 6.639 1.00 89.69 97 TYR A C 1
ATOM 798 O O . TYR A 1 97 ? -2.975 3.633 7.779 1.00 89.69 97 TYR A O 1
ATOM 806 N N . SER A 1 98 ? -2.756 2.149 6.111 1.00 92.38 98 SER A N 1
ATOM 807 C CA . SER A 1 98 ? -3.287 1.014 6.872 1.00 92.38 98 SER A CA 1
ATOM 808 C C . SER A 1 98 ? -2.499 0.758 8.164 1.00 92.38 98 SER A C 1
ATOM 810 O O . SER A 1 98 ? -3.086 0.588 9.229 1.00 92.38 98 SER A O 1
ATOM 812 N N . ALA A 1 99 ? -1.164 0.770 8.093 1.00 93.81 99 ALA A N 1
ATOM 813 C CA . ALA A 1 99 ? -0.286 0.523 9.230 1.00 93.81 99 ALA A CA 1
ATOM 814 C C . ALA A 1 99 ? -0.211 1.736 10.168 1.00 93.81 99 ALA A C 1
ATOM 816 O O . ALA A 1 99 ? -0.202 1.556 11.385 1.00 93.81 99 ALA A O 1
ATOM 817 N N . ILE A 1 100 ? -0.202 2.957 9.615 1.00 91.69 100 ILE A N 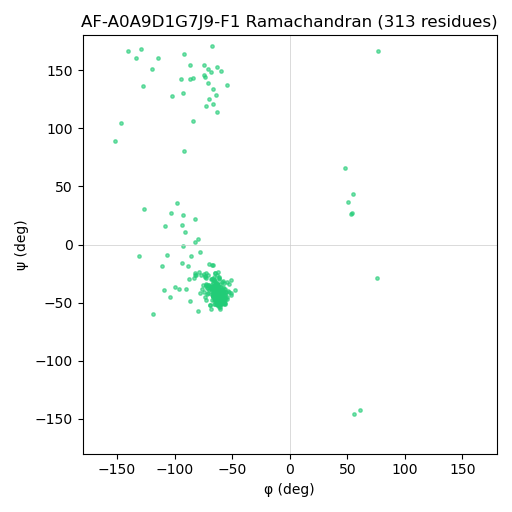1
ATOM 818 C CA . ILE A 1 100 ? -0.222 4.204 10.398 1.00 91.69 100 ILE A CA 1
ATOM 819 C C . ILE A 1 100 ? -1.495 4.271 11.247 1.00 91.69 100 ILE A C 1
ATOM 821 O O . ILE A 1 100 ? -1.403 4.347 12.471 1.00 91.69 100 ILE A O 1
ATOM 825 N N . MET A 1 101 ? -2.666 4.157 10.615 1.00 92.56 101 MET A N 1
ATOM 826 C CA . MET A 1 101 ? -3.958 4.261 11.299 1.00 92.56 101 MET A CA 1
ATOM 827 C C . MET A 1 101 ? -4.160 3.115 12.298 1.00 92.56 101 MET A C 1
ATOM 829 O O . MET A 1 101 ? -4.635 3.332 13.410 1.00 92.56 101 MET A O 1
ATOM 833 N N . ALA A 1 102 ? -3.738 1.893 11.957 1.00 95.25 102 ALA A N 1
ATOM 834 C CA . ALA A 1 102 ? -3.770 0.786 12.909 1.00 95.25 102 ALA A CA 1
ATOM 835 C C . ALA A 1 102 ? -2.912 1.067 14.150 1.00 95.25 102 ALA A C 1
ATOM 837 O O . ALA A 1 102 ? -3.340 0.809 15.271 1.00 95.25 102 ALA A O 1
ATOM 838 N N . ASN A 1 103 ? -1.716 1.626 13.967 1.00 94.25 103 ASN A N 1
ATOM 839 C CA . ASN A 1 103 ? -0.834 1.991 15.067 1.00 94.25 103 ASN A CA 1
ATOM 840 C C . ASN A 1 103 ? -1.406 3.121 15.942 1.00 94.25 103 ASN A C 1
ATOM 842 O O . ASN A 1 103 ? -1.256 3.063 17.159 1.00 94.25 103 ASN A O 1
ATOM 846 N N . GLU A 1 104 ? -2.054 4.125 15.351 1.00 91.06 104 GLU A N 1
ATOM 847 C CA . GLU A 1 104 ? -2.727 5.204 16.090 1.00 91.06 104 GLU A CA 1
ATOM 848 C C . GLU A 1 104 ? -3.881 4.663 16.943 1.00 91.06 104 GLU A C 1
ATOM 850 O O . GLU A 1 104 ? -3.890 4.841 18.160 1.00 91.06 104 GLU A O 1
ATOM 855 N N . LEU A 1 105 ? -4.788 3.891 16.342 1.00 93.06 105 LEU A N 1
ATOM 856 C CA . LEU A 1 105 ? -5.941 3.323 17.047 1.00 93.06 105 LEU A CA 1
ATOM 857 C C . LEU A 1 105 ? -5.543 2.304 18.125 1.00 93.06 105 LEU A C 1
ATOM 859 O O . LEU A 1 105 ? -6.238 2.177 19.133 1.00 93.06 105 LEU A O 1
ATOM 863 N N . LEU A 1 106 ? -4.425 1.592 17.946 1.00 95.00 106 LEU A N 1
ATOM 864 C CA . LEU A 1 106 ? -3.855 0.733 18.987 1.00 95.00 106 LEU A CA 1
ATOM 865 C C . LEU A 1 106 ? -3.337 1.544 20.177 1.00 95.00 106 LEU A C 1
ATOM 867 O O . LEU A 1 106 ? -3.585 1.163 21.317 1.00 95.00 106 LEU A O 1
ATOM 871 N N . LYS A 1 107 ? -2.634 2.660 19.935 1.00 92.12 107 LYS A N 1
ATOM 872 C CA . LYS A 1 107 ? -2.144 3.544 21.009 1.00 92.12 107 LYS A CA 1
ATOM 873 C C . LYS A 1 107 ? -3.289 4.161 21.809 1.00 92.12 107 LYS A C 1
ATOM 875 O O . LYS A 1 107 ? -3.156 4.346 23.013 1.00 92.12 107 LYS A O 1
ATOM 880 N N . GLU A 1 108 ? -4.407 4.435 21.148 1.00 89.94 108 GLU A N 1
ATOM 881 C CA . GLU A 1 108 ? -5.631 4.936 21.777 1.00 89.94 108 GLU A CA 1
ATOM 882 C C . GLU A 1 108 ? -6.499 3.831 22.407 1.00 89.94 108 GLU A C 1
ATOM 884 O O . GLU A 1 108 ? -7.578 4.122 22.919 1.00 89.94 108 GLU A O 1
ATOM 889 N N . ASN A 1 109 ? -6.064 2.563 22.380 1.00 91.81 109 ASN A N 1
ATOM 890 C CA . ASN A 1 109 ? -6.832 1.399 22.845 1.00 91.81 109 ASN A CA 1
ATOM 891 C C . ASN A 1 109 ? -8.227 1.265 22.192 1.00 91.81 109 ASN A C 1
ATOM 893 O O . ASN A 1 109 ? -9.148 0.698 22.779 1.00 91.81 109 ASN A O 1
ATOM 897 N N . LYS A 1 110 ? -8.396 1.778 20.966 1.00 92.00 110 LYS A N 1
ATOM 898 C CA . LYS A 1 110 ? -9.655 1.722 20.201 1.00 92.00 110 LYS A CA 1
ATOM 899 C C . LYS A 1 110 ? -9.852 0.392 19.472 1.00 92.00 110 LYS A C 1
ATOM 901 O O . LYS A 1 110 ? -10.984 0.005 19.192 1.00 92.00 110 LYS A O 1
ATOM 906 N N . ILE A 1 111 ? -8.762 -0.311 19.171 1.00 94.62 111 ILE A N 1
ATOM 907 C CA . ILE A 1 111 ? -8.757 -1.652 18.570 1.00 94.62 111 ILE A CA 1
ATOM 908 C C . ILE A 1 111 ? -7.777 -2.559 19.312 1.00 94.62 111 ILE A C 1
ATOM 910 O O . ILE A 1 111 ? -6.870 -2.079 19.990 1.00 94.62 111 ILE A O 1
ATOM 914 N N . ASP A 1 112 ? -7.939 -3.873 19.160 1.00 93.56 112 ASP A N 1
ATOM 915 C CA . ASP A 1 112 ? -6.980 -4.851 19.679 1.00 93.56 112 ASP A CA 1
ATOM 916 C C . ASP A 1 112 ? -5.906 -5.215 18.636 1.00 93.56 112 ASP A C 1
ATOM 918 O O . ASP A 1 112 ? -6.035 -4.947 17.435 1.00 93.56 112 ASP A O 1
ATOM 922 N N . GLN A 1 113 ? -4.815 -5.827 19.108 1.00 94.38 113 GLN A N 1
ATOM 923 C CA . GLN A 1 113 ? -3.684 -6.207 18.256 1.00 94.38 113 GLN A CA 1
ATOM 924 C C . GLN A 1 113 ? -4.076 -7.209 17.165 1.00 94.38 113 GLN A C 1
ATOM 926 O O . GLN A 1 113 ? -3.563 -7.116 16.053 1.00 94.38 113 GLN A O 1
ATOM 931 N N . GLU A 1 114 ? -4.978 -8.149 17.452 1.00 93.38 114 GLU A N 1
ATOM 932 C CA . GLU A 1 114 ? -5.402 -9.175 16.492 1.00 93.38 114 GLU A CA 1
ATOM 933 C C . GLU A 1 114 ? -6.201 -8.568 15.332 1.00 93.38 114 GLU A C 1
ATOM 935 O O . GLU A 1 114 ? -5.966 -8.889 14.164 1.00 93.38 114 GLU A O 1
ATOM 940 N N . GLU A 1 115 ? -7.103 -7.636 15.631 1.00 95.19 115 GLU A N 1
ATOM 941 C CA . GLU A 1 115 ? -7.864 -6.866 14.656 1.00 95.19 115 GLU A CA 1
ATOM 942 C C . GLU A 1 115 ? -6.939 -6.019 13.779 1.00 95.19 115 GLU A C 1
ATOM 944 O O . GLU A 1 115 ? -6.982 -6.145 12.552 1.00 95.19 115 GLU A O 1
ATOM 949 N N . ALA A 1 116 ? -6.054 -5.227 14.393 1.00 96.25 116 ALA A N 1
ATOM 950 C CA . ALA A 1 116 ? -5.072 -4.413 13.682 1.00 96.25 116 ALA A CA 1
ATOM 951 C C . ALA A 1 116 ? -4.197 -5.266 12.752 1.00 96.25 116 ALA A C 1
ATOM 953 O O . ALA A 1 116 ? -4.078 -4.994 11.555 1.00 96.25 116 ALA A O 1
ATOM 954 N N . LYS A 1 117 ? -3.633 -6.355 13.284 1.00 95.62 117 LYS A N 1
ATOM 955 C CA . LYS A 1 117 ? -2.776 -7.291 12.552 1.00 95.62 117 LYS A CA 1
ATOM 956 C C . LYS A 1 117 ? -3.500 -7.927 11.374 1.00 95.62 117 LYS A C 1
ATOM 958 O O . LYS A 1 117 ? -2.905 -8.088 10.308 1.00 95.62 117 LYS A O 1
ATOM 963 N N . ARG A 1 118 ? -4.765 -8.318 11.546 1.00 95.31 118 ARG A N 1
ATOM 964 C CA . ARG A 1 118 ? -5.563 -8.919 10.472 1.00 95.31 118 ARG A CA 1
ATOM 965 C C . ARG A 1 118 ? -5.848 -7.917 9.359 1.00 95.31 118 ARG A C 1
ATOM 967 O O . ARG A 1 118 ? -5.693 -8.271 8.193 1.00 95.31 118 ARG A O 1
ATOM 974 N N . ILE A 1 119 ? -6.221 -6.686 9.706 1.00 96.75 119 ILE A N 1
ATOM 975 C CA . ILE A 1 119 ? -6.510 -5.645 8.716 1.00 96.75 119 ILE A CA 1
ATOM 976 C C . ILE A 1 119 ? -5.236 -5.292 7.941 1.00 96.75 119 ILE A C 1
ATOM 978 O O . ILE A 1 119 ? -5.242 -5.394 6.719 1.00 96.75 119 ILE A O 1
ATOM 982 N N . VAL A 1 120 ? -4.121 -4.999 8.622 1.00 96.12 120 VAL A N 1
ATOM 983 C CA . VAL A 1 120 ? -2.851 -4.594 7.979 1.00 96.12 120 VAL A CA 1
ATOM 984 C C . VAL A 1 120 ? -2.283 -5.674 7.045 1.00 96.12 120 VAL A C 1
ATOM 986 O O . VAL A 1 120 ? -1.642 -5.346 6.050 1.00 96.12 120 VAL A O 1
ATOM 989 N N . LYS A 1 121 ? -2.532 -6.965 7.304 1.00 95.12 121 LYS A N 1
ATOM 990 C CA . LYS A 1 121 ? -2.110 -8.053 6.398 1.00 95.12 121 LYS A CA 1
ATOM 991 C C . LYS A 1 121 ? -2.788 -7.987 5.026 1.00 95.12 121 LYS A C 1
ATOM 993 O O . LYS A 1 121 ? -2.138 -8.216 4.004 1.00 95.12 121 LYS A O 1
ATOM 998 N N . TYR A 1 122 ? -4.092 -7.713 4.994 1.00 95.88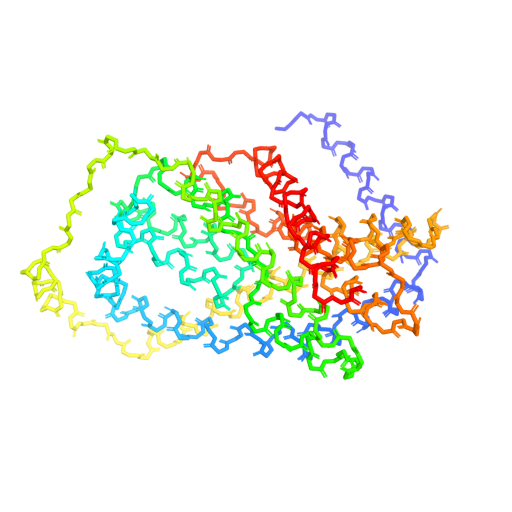 122 TYR A N 1
ATOM 999 C CA . TYR A 1 122 ? -4.910 -7.891 3.787 1.00 95.88 122 TYR A CA 1
ATOM 1000 C C . TYR A 1 122 ? -5.347 -6.568 3.156 1.00 95.88 122 TYR A C 1
ATOM 1002 O O . TYR A 1 122 ? -5.281 -6.424 1.934 1.00 95.88 122 TYR A O 1
ATOM 1010 N N . ILE A 1 123 ? -5.700 -5.582 3.978 1.00 96.88 123 ILE A N 1
ATOM 1011 C CA . ILE A 1 123 ? -6.056 -4.225 3.562 1.00 96.88 123 ILE A CA 1
ATOM 1012 C C . ILE A 1 123 ? -4.801 -3.360 3.588 1.00 96.88 123 ILE A C 1
ATOM 1014 O O . ILE A 1 123 ? -4.488 -2.641 4.533 1.00 96.88 123 ILE A O 1
ATOM 1018 N N . PHE A 1 124 ? -4.034 -3.516 2.523 1.00 94.12 124 PHE A N 1
ATOM 1019 C CA . PHE A 1 124 ? -2.771 -2.842 2.294 1.00 94.12 124 PHE A CA 1
ATOM 1020 C C . PHE A 1 124 ? -2.653 -2.763 0.773 1.00 94.12 124 PHE A C 1
ATOM 1022 O O . PHE A 1 124 ? -2.175 -3.702 0.161 1.00 94.12 124 PHE A O 1
ATOM 1029 N N . PHE A 1 125 ? -3.149 -1.722 0.111 1.00 94.00 125 PHE A N 1
ATOM 1030 C CA . PHE A 1 125 ? -3.128 -1.615 -1.361 1.00 94.00 125 PHE A CA 1
ATOM 1031 C C . PHE A 1 125 ? -2.810 -0.171 -1.804 1.00 94.00 125 PHE A C 1
ATOM 1033 O O . PHE A 1 125 ? -2.828 0.727 -0.957 1.00 94.00 125 PHE A O 1
ATOM 1040 N N . PRO A 1 126 ? -2.483 0.078 -3.091 1.00 93.56 126 PRO A N 1
ATOM 1041 C CA . PRO A 1 126 ? -2.281 1.437 -3.594 1.00 93.56 126 PRO A CA 1
ATOM 1042 C C . PRO A 1 126 ? -3.554 2.263 -3.412 1.00 93.56 126 PRO A C 1
ATOM 1044 O O . PRO A 1 126 ? -4.647 1.703 -3.491 1.00 93.56 126 PRO A O 1
ATOM 1047 N N . SER A 1 127 ? -3.438 3.577 -3.209 1.00 92.94 127 SER A N 1
ATOM 1048 C CA . SER A 1 127 ? -4.616 4.434 -3.037 1.00 92.94 127 SER A CA 1
ATOM 1049 C C . SER A 1 127 ? -5.493 4.444 -4.287 1.00 92.94 127 SER A C 1
ATOM 1051 O O . SER A 1 127 ? -5.010 4.289 -5.412 1.00 92.94 127 SER A O 1
ATOM 1053 N N . LEU A 1 128 ? -6.790 4.687 -4.103 1.00 91.88 128 LEU A N 1
ATOM 1054 C CA . LEU A 1 128 ? -7.731 4.803 -5.213 1.00 91.88 128 LEU A CA 1
ATOM 1055 C C . LEU A 1 128 ? -7.312 5.937 -6.155 1.00 91.88 128 LEU A C 1
ATOM 1057 O O . LEU A 1 128 ? -7.351 5.781 -7.371 1.00 91.88 128 LEU A O 1
ATOM 1061 N N . ALA A 1 129 ? -6.833 7.048 -5.594 1.00 88.56 129 ALA A N 1
ATOM 1062 C CA . ALA A 1 129 ? -6.327 8.178 -6.361 1.00 88.56 129 ALA A CA 1
ATOM 1063 C C . ALA A 1 129 ? -5.070 7.821 -7.178 1.00 88.56 129 ALA A C 1
ATOM 1065 O O . ALA A 1 129 ? -4.952 8.243 -8.329 1.00 88.56 129 ALA A O 1
ATOM 1066 N N . PHE A 1 130 ? -4.157 6.998 -6.644 1.00 88.94 130 PHE A N 1
ATOM 1067 C CA . PHE A 1 130 ? -3.020 6.481 -7.413 1.00 88.94 130 PHE A CA 1
ATOM 1068 C C . PHE A 1 130 ? -3.488 5.585 -8.569 1.00 88.94 130 PHE A C 1
ATOM 1070 O O . PHE A 1 130 ? -3.018 5.731 -9.695 1.00 88.94 130 PHE A O 1
ATOM 1077 N N . MET A 1 131 ? -4.446 4.690 -8.322 1.00 91.75 131 MET A N 1
ATOM 1078 C CA . MET A 1 131 ? -4.983 3.812 -9.367 1.00 91.75 131 MET A CA 1
ATOM 1079 C C . MET A 1 131 ? -5.686 4.615 -10.470 1.00 91.75 131 MET A C 1
ATOM 1081 O O . MET A 1 131 ? -5.424 4.395 -11.649 1.00 91.75 131 MET A O 1
ATOM 1085 N N . LEU A 1 132 ? -6.515 5.599 -10.107 1.00 86.56 132 LEU A N 1
ATOM 1086 C CA . LEU A 1 132 ? -7.205 6.471 -11.063 1.00 86.56 132 LEU A CA 1
ATOM 1087 C C . LEU A 1 132 ? -6.231 7.346 -11.861 1.00 86.56 132 LEU A C 1
ATOM 1089 O O . LEU A 1 132 ? -6.327 7.405 -13.083 1.00 86.56 132 LEU A O 1
ATOM 1093 N N . SER A 1 133 ? -5.269 7.992 -11.197 1.00 82.50 133 SER A N 1
ATOM 1094 C CA . SER A 1 133 ? -4.248 8.801 -11.882 1.00 82.50 133 SER A CA 1
ATOM 1095 C C . SER A 1 133 ? -3.375 7.956 -12.804 1.00 82.50 133 SER A C 1
ATOM 1097 O O . SER A 1 133 ? -3.027 8.402 -13.895 1.00 82.50 133 SER A O 1
ATOM 1099 N N . THR A 1 134 ? -3.072 6.718 -12.417 1.00 80.31 134 THR A N 1
ATOM 1100 C CA . THR A 1 134 ? -2.392 5.770 -13.296 1.00 80.31 134 THR A CA 1
ATOM 1101 C C . THR A 1 134 ? -3.254 5.481 -14.523 1.00 80.31 134 THR A C 1
ATOM 1103 O O . THR A 1 134 ? -2.759 5.684 -15.625 1.00 80.31 134 THR A O 1
ATOM 1106 N N . LEU A 1 135 ? -4.538 5.124 -14.357 1.00 76.94 135 LEU A N 1
ATOM 1107 C CA . LEU A 1 135 ? -5.483 4.857 -15.456 1.00 76.94 135 LEU A CA 1
ATOM 1108 C C . LEU A 1 135 ? -5.614 6.031 -16.438 1.00 76.94 135 LEU A C 1
ATOM 1110 O O . LEU A 1 135 ? -5.676 5.800 -17.641 1.00 76.94 135 LEU A O 1
ATOM 1114 N N . LEU A 1 136 ? -5.610 7.277 -15.955 1.00 74.50 136 LEU A N 1
ATOM 1115 C CA . LEU A 1 136 ? -5.656 8.473 -16.811 1.00 74.50 136 LEU A CA 1
ATOM 1116 C C . LEU A 1 136 ? -4.412 8.634 -17.700 1.00 74.50 136 LEU A C 1
ATOM 1118 O O . LEU A 1 136 ? -4.490 9.271 -18.745 1.00 74.50 136 LEU A O 1
ATOM 1122 N N . ASN A 1 137 ? -3.277 8.058 -17.298 1.00 69.25 137 ASN A N 1
ATOM 1123 C CA . ASN A 1 137 ? -2.040 8.049 -18.081 1.00 69.25 137 ASN A CA 1
ATOM 1124 C C . ASN A 1 137 ? -1.905 6.798 -18.969 1.00 69.25 137 ASN A C 1
ATOM 1126 O O . ASN A 1 137 ? -0.911 6.658 -19.684 1.00 69.25 137 ASN A O 1
ATOM 1130 N N . VAL A 1 138 ? -2.873 5.876 -18.922 1.00 70.12 138 VAL A N 1
ATOM 1131 C CA . VAL A 1 138 ? -2.913 4.692 -19.786 1.00 70.12 138 VAL A CA 1
ATOM 1132 C C . VAL A 1 138 ? -3.605 5.046 -21.095 1.00 70.12 138 VAL A C 1
ATOM 1134 O O . VAL A 1 138 ? -4.592 5.779 -21.118 1.00 70.12 138 VAL A O 1
ATOM 1137 N N . ASN A 1 139 ? -3.107 4.488 -22.198 1.00 71.62 139 ASN A N 1
ATOM 1138 C CA . ASN A 1 139 ? -3.799 4.564 -23.479 1.00 71.62 139 ASN A CA 1
ATOM 1139 C C . ASN A 1 139 ? -5.239 4.028 -23.337 1.00 71.62 139 ASN A C 1
ATOM 1141 O O . ASN A 1 139 ? -5.442 2.990 -22.703 1.00 71.62 139 ASN A O 1
ATOM 1145 N N . LEU A 1 140 ? -6.228 4.699 -23.941 1.00 72.25 140 LEU A N 1
ATOM 1146 C CA . LEU A 1 140 ? -7.651 4.326 -23.851 1.00 72.25 140 LEU A CA 1
ATOM 1147 C C . LEU A 1 140 ? -7.885 2.842 -24.183 1.00 72.25 140 LEU A C 1
ATOM 1149 O O . LEU A 1 140 ? -8.762 2.205 -23.605 1.00 72.25 140 LEU A O 1
ATOM 1153 N N . THR A 1 141 ? -7.042 2.285 -25.055 1.00 74.81 141 THR A N 1
ATOM 1154 C CA . THR A 1 141 ? -7.032 0.875 -25.450 1.00 74.81 141 THR A CA 1
ATOM 1155 C C . THR A 1 141 ? -6.969 -0.104 -24.277 1.00 74.81 141 THR A C 1
ATOM 1157 O O . THR A 1 141 ? -7.569 -1.164 -24.381 1.00 74.81 141 THR A O 1
ATOM 1160 N N . TYR A 1 142 ? -6.287 0.226 -23.171 1.00 82.75 142 TYR A N 1
ATOM 1161 C CA . TYR A 1 142 ? -6.045 -0.718 -22.065 1.00 82.75 142 TYR A CA 1
ATOM 1162 C C . TYR A 1 142 ? -6.858 -0.426 -20.794 1.00 82.75 142 TYR A C 1
ATOM 1164 O O . TYR A 1 142 ? -6.520 -0.882 -19.695 1.00 82.75 142 TYR A O 1
ATOM 1172 N N . GLN A 1 143 ? -7.899 0.406 -20.902 1.00 86.88 143 GLN A N 1
ATOM 1173 C CA . GLN A 1 143 ? -8.686 0.819 -19.740 1.00 86.88 143 GLN A CA 1
ATOM 1174 C C . GLN A 1 143 ? -9.414 -0.352 -19.079 1.00 86.88 143 GLN A C 1
ATOM 1176 O O . GLN A 1 143 ? -9.457 -0.414 -17.849 1.00 86.88 143 GLN A O 1
ATOM 1181 N N . LYS A 1 144 ? -9.961 -1.289 -19.865 1.00 91.56 144 LYS A N 1
ATOM 1182 C CA . LYS A 1 144 ? -10.705 -2.437 -19.326 1.00 91.56 144 LYS A CA 1
ATOM 1183 C C . LYS A 1 144 ? -9.785 -3.365 -18.540 1.00 91.56 144 LYS A C 1
ATOM 1185 O O . LYS A 1 144 ? -10.114 -3.760 -17.426 1.00 91.56 144 LYS A O 1
ATOM 1190 N N . GLU A 1 145 ? -8.603 -3.651 -19.070 1.00 93.62 145 GLU A N 1
ATOM 1191 C CA . GLU A 1 145 ? -7.565 -4.439 -18.415 1.00 93.62 145 GLU A CA 1
ATOM 1192 C C . GLU A 1 145 ? -7.199 -3.804 -17.081 1.00 93.62 145 GLU A C 1
ATOM 1194 O O . GLU A 1 145 ? -7.236 -4.471 -16.050 1.00 93.62 145 GLU A O 1
ATOM 1199 N N . PHE A 1 146 ? -6.916 -2.499 -17.066 1.00 92.69 146 PHE A N 1
ATOM 1200 C CA . PHE A 1 146 ? -6.546 -1.819 -15.830 1.00 92.69 146 PHE A CA 1
ATOM 1201 C C . PHE A 1 146 ? -7.696 -1.760 -14.809 1.00 92.69 146 PHE A C 1
ATOM 1203 O O . PHE A 1 146 ? -7.452 -1.862 -13.604 1.00 92.69 146 PHE A O 1
ATOM 1210 N N . GLN A 1 147 ? -8.953 -1.659 -15.252 1.00 94.06 147 GLN A N 1
ATOM 1211 C CA . GLN A 1 147 ? -10.123 -1.783 -14.373 1.00 94.06 147 GLN A CA 1
ATOM 1212 C C . GLN A 1 147 ? -10.201 -3.177 -13.736 1.00 94.06 147 GLN A C 1
ATOM 1214 O O . GLN A 1 147 ? -10.380 -3.275 -12.521 1.00 94.06 147 GLN A O 1
ATOM 1219 N N . LEU A 1 148 ? -9.990 -4.245 -14.514 1.00 96.50 148 LEU A N 1
ATOM 1220 C CA . LEU A 1 148 ? -9.939 -5.615 -13.993 1.00 96.50 148 LEU A CA 1
ATOM 1221 C C . LEU A 1 148 ? -8.776 -5.812 -13.013 1.00 96.50 148 LEU A C 1
ATOM 1223 O O . LEU A 1 148 ? -8.952 -6.458 -11.978 1.00 96.50 148 LEU A O 1
ATOM 1227 N N . ILE A 1 149 ? -7.606 -5.225 -13.287 1.00 96.62 149 ILE A N 1
ATOM 1228 C CA . ILE A 1 149 ? -6.462 -5.225 -12.361 1.00 96.62 149 ILE A 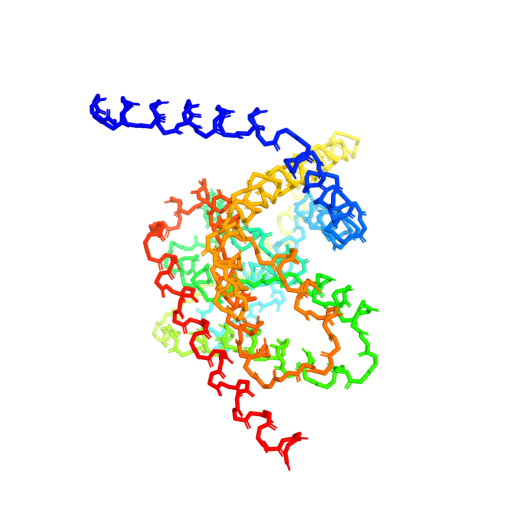CA 1
ATOM 1229 C C . ILE A 1 149 ? -6.846 -4.528 -11.055 1.00 96.62 149 ILE A C 1
ATOM 1231 O O . ILE A 1 149 ? -6.652 -5.086 -9.976 1.00 96.62 149 ILE A O 1
ATOM 1235 N N . THR A 1 150 ? -7.427 -3.329 -11.144 1.00 95.94 150 THR A N 1
ATOM 1236 C CA . THR A 1 150 ? -7.848 -2.539 -9.978 1.00 95.94 150 THR A CA 1
ATOM 1237 C C . THR A 1 150 ? -8.845 -3.315 -9.128 1.00 95.94 150 THR A C 1
ATOM 1239 O O . THR A 1 150 ? -8.645 -3.458 -7.920 1.00 95.94 150 THR A O 1
ATOM 1242 N N . PHE A 1 151 ? -9.872 -3.885 -9.760 1.00 97.25 151 PHE A N 1
ATOM 1243 C CA . PHE A 1 151 ? -10.841 -4.734 -9.083 1.00 97.25 151 PHE A CA 1
ATOM 1244 C C . PHE A 1 151 ? -10.155 -5.914 -8.389 1.00 97.25 151 PHE A C 1
ATOM 1246 O O . PHE A 1 151 ? -10.362 -6.117 -7.197 1.00 97.25 151 PHE A O 1
ATOM 1253 N N . SER A 1 152 ? -9.280 -6.639 -9.089 1.00 98.38 152 SER A N 1
ATOM 1254 C CA . SER A 1 152 ? -8.601 -7.827 -8.555 1.00 98.38 152 SER A CA 1
ATOM 1255 C C . SER A 1 152 ? -7.727 -7.510 -7.338 1.00 98.38 152 SER A C 1
ATOM 1257 O O . SER A 1 152 ? -7.760 -8.246 -6.351 1.00 98.38 152 SER A O 1
ATOM 1259 N N . VAL A 1 153 ? -6.990 -6.393 -7.368 1.00 97.25 153 VAL A N 1
ATOM 1260 C CA . VAL A 1 153 ? -6.138 -5.931 -6.256 1.00 97.25 153 VAL A CA 1
ATOM 1261 C C . VAL A 1 153 ? -6.974 -5.653 -5.002 1.00 97.25 153 VAL A C 1
ATOM 1263 O O . VAL A 1 153 ? -6.658 -6.146 -3.916 1.00 97.25 153 VAL A O 1
ATOM 1266 N N . TYR A 1 154 ? -8.051 -4.876 -5.140 1.00 97.75 154 TYR A N 1
ATOM 1267 C CA . TYR A 1 154 ? -8.892 -4.478 -4.009 1.00 97.75 154 TYR A CA 1
ATOM 1268 C C . TYR A 1 154 ? -9.734 -5.646 -3.498 1.00 97.75 154 TYR A C 1
ATOM 1270 O O . TYR A 1 154 ? -9.755 -5.927 -2.297 1.00 97.75 154 TYR A O 1
ATOM 1278 N N . PHE A 1 155 ? -10.393 -6.357 -4.413 1.00 98.31 155 PHE A N 1
ATOM 1279 C CA . PHE A 1 155 ? -11.264 -7.479 -4.096 1.00 98.31 155 PHE A CA 1
ATOM 1280 C C . PHE A 1 155 ? -10.516 -8.571 -3.337 1.00 98.31 155 PHE A C 1
ATOM 1282 O O . PHE A 1 155 ? -11.038 -9.068 -2.345 1.00 98.31 155 PHE A O 1
ATOM 1289 N N . THR A 1 156 ? -9.272 -8.885 -3.710 1.00 98.44 156 THR A N 1
ATOM 1290 C CA . THR A 1 156 ? -8.466 -9.877 -2.983 1.00 98.44 156 THR A CA 1
ATOM 1291 C C . THR A 1 156 ? -8.229 -9.482 -1.525 1.00 98.44 156 THR A C 1
ATOM 1293 O O . THR A 1 156 ? -8.349 -10.322 -0.631 1.00 98.44 156 THR A O 1
ATOM 1296 N N . GLY A 1 157 ? -7.937 -8.204 -1.259 1.00 97.44 157 GLY A N 1
ATOM 1297 C CA . GLY A 1 157 ? -7.776 -7.697 0.106 1.00 97.44 157 GLY A CA 1
ATOM 1298 C C . GLY A 1 157 ? -9.048 -7.872 0.940 1.00 97.44 157 GLY A C 1
ATOM 1299 O O . GLY A 1 157 ? -8.997 -8.400 2.054 1.00 97.44 157 GLY A O 1
ATOM 1300 N N . PHE A 1 158 ? -10.203 -7.501 0.380 1.00 98.19 158 PHE A N 1
ATOM 1301 C CA . PHE A 1 158 ? -11.500 -7.680 1.039 1.00 98.19 158 PHE A CA 1
ATOM 1302 C C . PHE A 1 158 ? -11.882 -9.150 1.213 1.00 98.19 158 PHE A C 1
ATOM 1304 O O . PHE A 1 158 ? -12.346 -9.540 2.286 1.00 98.19 158 PHE A O 1
ATOM 1311 N N . LEU A 1 159 ? -11.648 -9.977 0.196 1.00 98.38 159 LEU A N 1
ATOM 1312 C CA . LEU A 1 159 ? -11.917 -11.409 0.220 1.00 98.38 159 LEU A CA 1
ATOM 1313 C C . LEU A 1 159 ? -11.123 -12.084 1.339 1.00 98.38 159 LEU A C 1
ATOM 1315 O O . LEU A 1 159 ? -11.698 -12.791 2.160 1.00 98.38 159 LEU A O 1
ATOM 1319 N N . LEU A 1 160 ? -9.817 -11.828 1.434 1.00 98.00 160 LEU A N 1
ATOM 1320 C CA . LEU A 1 160 ? -8.984 -12.408 2.487 1.00 98.00 160 LEU A CA 1
ATOM 1321 C C . LEU A 1 160 ? -9.356 -11.888 3.876 1.00 98.00 160 LEU A C 1
ATOM 1323 O O . LEU A 1 160 ? -9.390 -12.669 4.831 1.00 98.00 160 LEU A O 1
ATOM 1327 N N . LEU A 1 161 ? -9.703 -10.604 4.005 1.00 97.44 161 LEU A N 1
ATOM 1328 C CA . LEU A 1 161 ? -10.208 -10.066 5.268 1.00 97.44 161 LEU A CA 1
ATOM 1329 C C . LEU A 1 161 ? -11.508 -10.766 5.700 1.00 97.44 161 LEU A C 1
ATOM 1331 O O . LEU A 1 161 ? -11.674 -11.089 6.879 1.00 97.44 161 LEU A O 1
ATOM 1335 N N . PHE A 1 162 ? -12.409 -11.032 4.753 1.00 97.44 162 PHE A N 1
ATOM 1336 C CA . PHE A 1 162 ? -13.660 -11.751 4.982 1.00 97.44 162 PHE A CA 1
ATOM 1337 C C . PHE A 1 162 ? -13.429 -13.221 5.344 1.00 97.44 162 PHE A C 1
ATOM 1339 O O . PHE A 1 162 ? -13.991 -13.705 6.325 1.00 97.44 162 PHE A O 1
ATOM 1346 N N . LEU A 1 163 ? -12.587 -13.935 4.594 1.00 97.19 163 LEU A N 1
ATOM 1347 C CA . LEU A 1 163 ? -12.316 -15.360 4.811 1.00 97.19 163 LEU A CA 1
ATOM 1348 C C . LEU A 1 163 ? -11.615 -15.626 6.148 1.00 97.19 163 LEU A C 1
ATOM 1350 O O . LEU A 1 163 ? -11.841 -16.659 6.769 1.00 97.19 163 LEU A O 1
ATOM 1354 N N . THR A 1 164 ? -10.811 -14.676 6.625 1.00 95.50 164 THR A N 1
ATOM 1355 C CA . THR A 1 164 ? -10.071 -14.792 7.893 1.00 95.50 164 THR A CA 1
ATOM 1356 C C . THR A 1 164 ? -10.825 -14.249 9.106 1.00 95.50 164 THR A C 1
ATOM 1358 O O . THR A 1 164 ? -10.248 -14.106 10.186 1.00 95.50 164 THR A O 1
ATOM 1361 N N . ARG A 1 165 ? -12.119 -13.933 8.964 1.00 93.31 165 ARG A N 1
ATOM 1362 C CA . ARG A 1 165 ? -12.942 -13.447 10.077 1.00 93.31 165 ARG A CA 1
ATOM 1363 C C . ARG A 1 165 ? -13.149 -14.521 11.139 1.00 93.31 165 ARG A C 1
ATOM 1365 O O . ARG A 1 165 ? -13.544 -15.649 10.846 1.00 93.31 165 ARG A O 1
ATOM 1372 N N . ASN A 1 166 ? -12.971 -14.141 12.399 1.00 89.50 166 ASN A N 1
ATOM 1373 C CA . ASN A 1 166 ? -13.309 -15.007 13.516 1.00 89.50 166 ASN A CA 1
ATOM 1374 C C . ASN A 1 166 ? -14.807 -14.879 13.832 1.00 89.50 166 ASN A C 1
ATOM 1376 O O . ASN A 1 166 ? -15.254 -13.885 14.400 1.00 89.50 166 ASN A O 1
ATOM 1380 N N . LYS A 1 167 ? -15.596 -15.900 13.474 1.00 84.75 167 LYS A N 1
ATOM 1381 C CA . LYS A 1 167 ? -17.056 -15.904 13.687 1.00 84.75 167 LYS A CA 1
ATOM 1382 C C . LYS A 1 167 ? -17.462 -15.825 15.165 1.00 84.75 167 LYS A C 1
ATOM 1384 O O . LYS A 1 167 ? -18.570 -15.380 15.443 1.00 84.75 167 LYS A O 1
ATOM 1389 N N . LYS A 1 168 ? -16.588 -16.244 16.088 1.00 82.06 168 LYS A N 1
ATOM 1390 C CA . LYS A 1 168 ? -16.835 -16.206 17.539 1.00 82.06 168 LYS A CA 1
ATOM 1391 C C . LYS A 1 168 ? -16.474 -14.861 18.173 1.00 82.06 168 LYS A C 1
ATOM 1393 O O . LYS A 1 168 ? -16.782 -14.643 19.338 1.00 82.06 168 LYS A O 1
ATOM 1398 N N . GLN A 1 169 ? -15.806 -13.973 17.436 1.00 83.31 169 GLN A N 1
ATOM 1399 C CA . GLN A 1 169 ? -15.356 -12.696 17.970 1.00 83.31 169 GLN A CA 1
ATOM 1400 C C . GLN A 1 169 ? -16.547 -11.756 18.160 1.00 83.31 169 GLN A C 1
ATOM 1402 O O . GLN A 1 169 ? -17.233 -11.403 17.199 1.00 83.31 169 GLN A O 1
ATOM 1407 N N . GLN A 1 170 ? -16.771 -11.356 19.408 1.00 83.44 170 GLN A N 1
ATOM 1408 C CA . GLN A 1 170 ? -17.706 -10.298 19.763 1.00 83.44 170 GLN A CA 1
ATOM 1409 C C . GLN A 1 170 ? -16.946 -8.975 19.876 1.00 83.44 170 GLN A C 1
ATOM 1411 O O . GLN A 1 170 ? -15.797 -8.939 20.319 1.00 83.44 170 GLN A O 1
ATOM 1416 N N . LYS A 1 171 ? -17.580 -7.893 19.428 1.00 86.31 171 LYS A N 1
ATOM 1417 C CA . LYS A 1 171 ? -17.063 -6.529 19.545 1.00 86.31 171 LYS A CA 1
ATOM 1418 C C . LYS A 1 171 ? -18.135 -5.670 20.190 1.00 86.31 171 LYS A C 1
ATOM 1420 O O . LYS A 1 171 ? -19.301 -5.765 19.811 1.00 86.31 171 LYS A O 1
ATOM 1425 N N . ASN A 1 172 ? -17.723 -4.835 21.136 1.00 84.38 172 ASN A N 1
ATOM 1426 C CA . ASN A 1 172 ? -18.610 -3.843 21.721 1.00 84.38 172 ASN A CA 1
ATOM 1427 C C . ASN A 1 172 ? -18.891 -2.776 20.664 1.00 84.38 172 ASN A C 1
ATOM 1429 O O . ASN A 1 172 ? -17.963 -2.221 20.071 1.00 84.38 172 ASN A O 1
ATOM 1433 N N . PHE A 1 173 ? -20.171 -2.541 20.399 1.00 88.25 173 PHE A N 1
ATOM 1434 C CA . PHE A 1 173 ? -20.601 -1.472 19.511 1.00 88.25 173 PHE A CA 1
ATOM 1435 C C . PHE A 1 173 ? -20.420 -0.134 20.223 1.00 88.25 173 PHE A C 1
ATOM 1437 O O . PHE A 1 173 ? -20.630 -0.026 21.429 1.00 88.25 173 PHE A O 1
ATOM 1444 N N . LEU A 1 174 ? -20.044 0.889 19.463 1.00 89.38 174 LEU A N 1
ATOM 1445 C CA . LEU A 1 174 ? -20.023 2.261 19.941 1.00 89.38 174 LEU A CA 1
ATOM 1446 C C . LEU A 1 174 ? -21.452 2.697 20.263 1.00 89.38 174 LEU A C 1
ATOM 1448 O O . LEU A 1 174 ? -22.347 2.550 19.423 1.00 89.38 174 LEU A O 1
ATOM 1452 N N . SER A 1 175 ? -21.650 3.236 21.466 1.00 89.56 175 SER A N 1
ATOM 1453 C CA . SER A 1 175 ? -22.925 3.806 21.892 1.00 89.56 175 SER A CA 1
ATOM 1454 C C . SER A 1 175 ? -23.062 5.247 21.412 1.00 89.56 175 SER A C 1
ATOM 1456 O O . SER A 1 175 ? -22.106 6.025 21.423 1.00 89.56 175 SER A O 1
ATOM 1458 N N . LYS A 1 176 ? -24.285 5.633 21.038 1.00 89.06 176 LYS A N 1
ATOM 1459 C CA . LYS A 1 176 ? -24.616 7.023 20.701 1.00 89.06 176 LYS A CA 1
ATOM 1460 C C . LYS A 1 176 ? -24.429 7.956 21.904 1.00 89.06 176 LYS A C 1
ATOM 1462 O O . LYS A 1 176 ? -24.046 9.108 21.727 1.00 89.06 176 LYS A O 1
ATOM 1467 N N . GLU A 1 177 ? -24.689 7.464 23.112 1.00 86.19 177 GLU A N 1
ATOM 1468 C CA . GLU A 1 177 ? -24.556 8.236 24.352 1.00 86.19 177 GLU A CA 1
ATOM 1469 C C . GLU A 1 177 ? -23.089 8.584 24.632 1.00 86.19 177 GLU A C 1
ATOM 1471 O O . GLU A 1 177 ? -22.772 9.752 24.862 1.00 86.19 177 GLU A O 1
ATOM 1476 N N . ASP A 1 178 ? -22.185 7.609 24.488 1.00 84.25 178 ASP A N 1
ATOM 1477 C CA . ASP A 1 178 ? -20.738 7.806 24.651 1.00 84.25 178 ASP A CA 1
ATOM 1478 C C . ASP A 1 178 ? -20.188 8.846 23.667 1.00 84.25 178 ASP A C 1
ATOM 1480 O O . ASP A 1 178 ? -19.371 9.693 24.037 1.00 84.25 178 ASP A O 1
ATOM 1484 N N . LEU A 1 179 ? -20.668 8.825 22.418 1.00 85.81 179 LEU A N 1
ATOM 1485 C CA . LEU A 1 179 ? -20.291 9.814 21.404 1.00 85.81 179 LEU A CA 1
ATOM 1486 C C . LEU A 1 179 ? -20.712 11.222 21.819 1.00 85.81 179 LEU A C 1
ATOM 1488 O O . LEU A 1 179 ? -19.901 12.146 21.787 1.00 85.81 179 LEU A O 1
ATOM 1492 N N . LEU A 1 180 ? -21.970 11.394 22.230 1.00 84.12 180 LEU A N 1
ATOM 1493 C CA . LEU A 1 180 ? -22.505 12.699 22.624 1.00 84.12 180 LEU A CA 1
ATOM 1494 C C . LEU A 1 180 ? -21.777 13.269 23.848 1.00 84.12 180 LEU A C 1
ATOM 1496 O O . LEU A 1 180 ? -21.570 14.480 23.927 1.00 84.12 180 LEU A O 1
ATOM 1500 N N . LEU A 1 181 ? -21.363 12.414 24.786 1.00 83.31 181 LEU A N 1
ATOM 1501 C CA . LEU A 1 181 ? -20.570 12.820 25.947 1.00 83.31 181 LEU A CA 1
ATOM 1502 C C . LEU A 1 181 ? -19.165 13.297 25.556 1.00 83.31 181 LEU A C 1
ATOM 1504 O O . LEU A 1 181 ? -18.699 14.300 26.100 1.00 83.31 181 LEU A O 1
ATOM 1508 N N . LYS A 1 182 ? -18.503 12.626 24.605 1.00 79.62 182 LYS A N 1
ATOM 1509 C CA . LYS A 1 182 ? -17.189 13.048 24.091 1.00 79.62 182 LYS A CA 1
ATOM 1510 C C . LYS A 1 182 ? -17.262 14.372 23.336 1.00 79.62 182 LYS A C 1
ATOM 1512 O O . LYS A 1 182 ? -16.528 15.298 23.670 1.00 79.62 182 LYS A O 1
ATOM 1517 N N . PHE A 1 183 ? -18.222 14.513 22.417 1.00 77.94 183 PHE A N 1
ATOM 1518 C CA . PHE A 1 183 ? -18.411 15.757 21.660 1.00 77.94 183 PHE A CA 1
ATOM 1519 C C . PHE A 1 183 ? -18.682 16.973 22.558 1.00 77.94 183 PHE A C 1
ATOM 1521 O O . PHE A 1 183 ? -18.256 18.076 22.230 1.00 77.94 183 PHE A O 1
ATOM 1528 N N . LYS A 1 184 ? -19.344 16.785 23.709 1.00 76.00 184 LYS A N 1
ATOM 1529 C CA . LYS A 1 184 ? -19.560 17.857 24.696 1.00 76.00 184 LYS A CA 1
ATOM 1530 C C . LYS A 1 184 ? -18.306 18.228 25.498 1.00 76.00 184 LYS A C 1
ATOM 1532 O O . LYS A 1 184 ? -18.230 19.351 25.984 1.00 76.00 184 LYS A O 1
ATOM 1537 N N . LYS A 1 185 ? -17.351 17.309 25.681 1.00 69.81 185 LYS A N 1
ATOM 1538 C CA . LYS A 1 185 ? -16.141 17.534 26.495 1.00 69.81 185 LYS A CA 1
ATOM 1539 C C . LYS A 1 185 ? -15.015 18.251 25.744 1.00 69.81 185 LYS A C 1
ATOM 1541 O O . LYS A 1 185 ? -14.230 18.940 26.383 1.00 69.81 185 LYS A O 1
ATOM 1546 N N . GLU A 1 186 ? -14.916 18.105 24.425 1.00 64.56 186 GLU A N 1
ATOM 1547 C CA . GLU A 1 186 ? -13.703 18.470 23.662 1.00 64.56 186 GLU A CA 1
ATOM 1548 C C . GLU A 1 186 ? -13.784 19.795 22.882 1.00 64.56 186 GLU A C 1
ATOM 1550 O O . GLU A 1 186 ? -13.074 20.011 21.905 1.00 64.56 186 GLU A O 1
ATOM 1555 N N . GLN A 1 187 ? -14.598 20.748 23.333 1.00 57.28 187 GLN A N 1
ATOM 1556 C CA . GLN A 1 187 ? -14.840 22.002 22.606 1.00 57.28 187 GLN A CA 1
ATOM 1557 C C . GLN A 1 187 ? -13.761 23.099 22.807 1.00 57.28 187 GLN A C 1
ATOM 1559 O O . GLN A 1 187 ? -14.041 24.277 22.604 1.00 57.28 187 GLN A O 1
ATOM 1564 N N . GLN A 1 188 ? -12.528 22.743 23.202 1.00 53.44 188 GLN A N 1
ATOM 1565 C CA . GLN A 1 188 ? -11.477 23.689 23.636 1.00 53.44 188 GLN A CA 1
ATOM 1566 C C . GLN A 1 188 ? -10.116 23.563 22.916 1.00 53.44 188 GLN A C 1
ATOM 1568 O O . GLN A 1 188 ? -9.082 23.903 23.486 1.00 53.44 188 GLN A O 1
ATOM 1573 N N . ASN A 1 189 ? -10.078 23.149 21.647 1.00 57.44 189 ASN A N 1
ATOM 1574 C CA . ASN A 1 189 ? -8.849 23.270 20.851 1.00 57.44 189 ASN A CA 1
ATOM 1575 C C . ASN A 1 189 ? -8.836 24.582 20.056 1.00 57.44 189 ASN A C 1
ATOM 1577 O O . ASN A 1 189 ? -9.794 24.910 19.354 1.00 57.44 189 ASN A O 1
ATOM 1581 N N . SER A 1 190 ? -7.737 25.341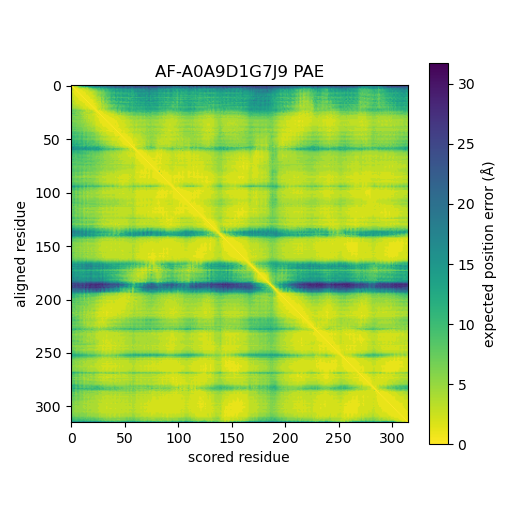 20.135 1.00 59.03 190 SER A N 1
ATOM 1582 C CA . SER A 1 190 ? -7.558 26.525 19.292 1.00 59.03 190 SER A CA 1
ATOM 1583 C C . SER A 1 190 ? -7.420 26.096 17.825 1.00 59.03 190 SER A C 1
ATOM 1585 O O . SER A 1 190 ? -6.534 25.321 17.453 1.00 59.03 190 SER A O 1
ATOM 1587 N N . LEU A 1 191 ? -8.321 26.599 16.976 1.00 63.88 191 LEU A N 1
ATOM 1588 C CA . LEU A 1 191 ? -8.405 26.261 15.547 1.00 63.88 191 LEU A CA 1
ATOM 1589 C C . LEU A 1 191 ? -7.077 26.490 14.799 1.00 63.88 191 LEU A C 1
ATOM 1591 O O . LEU A 1 191 ? -6.740 25.745 13.880 1.00 63.88 191 LEU A O 1
ATOM 1595 N N . THR A 1 192 ? -6.294 27.487 15.214 1.00 63.09 192 THR A N 1
ATOM 1596 C CA . THR A 1 192 ? -5.034 27.884 14.567 1.00 63.09 192 THR A CA 1
ATOM 1597 C C . THR A 1 192 ? -3.881 26.910 14.822 1.00 63.09 192 THR A C 1
ATOM 1599 O O . THR A 1 192 ? -3.191 26.528 13.876 1.00 63.09 192 THR A O 1
ATOM 1602 N N . SER A 1 193 ? -3.682 26.458 16.066 1.00 63.53 193 SER A N 1
ATOM 1603 C CA . SER A 1 193 ? -2.650 25.456 16.395 1.00 63.53 193 SER A CA 1
ATOM 1604 C C . SER A 1 193 ? -2.965 24.098 15.756 1.00 63.53 193 SER A C 1
ATOM 1606 O O . SER A 1 193 ? -2.077 23.420 15.233 1.00 63.53 193 SER A O 1
ATOM 1608 N N . SER A 1 194 ? -4.256 23.766 15.695 1.00 75.75 194 SER A N 1
ATOM 1609 C CA . SER A 1 194 ? -4.771 22.556 15.060 1.00 75.75 194 SER A CA 1
ATOM 1610 C C . SER A 1 194 ? -4.481 22.553 13.556 1.00 75.75 194 SER A C 1
ATOM 1612 O O . SER A 1 194 ? -3.939 21.578 13.045 1.00 75.75 194 SER A O 1
ATOM 1614 N N . PHE A 1 195 ? -4.723 23.660 12.847 1.00 81.25 195 PHE A N 1
ATOM 1615 C CA . PHE A 1 195 ? -4.441 23.758 11.411 1.00 81.25 195 PHE A CA 1
ATOM 1616 C C . PHE A 1 195 ? -2.951 23.601 11.061 1.00 81.25 195 PHE A C 1
ATOM 1618 O O . PHE A 1 195 ? -2.606 22.859 10.140 1.00 81.25 195 PHE A O 1
ATOM 1625 N N . LEU A 1 196 ? -2.049 24.240 11.817 1.00 83.94 196 LEU A N 1
ATOM 1626 C CA . LEU A 1 196 ? -0.603 24.090 11.600 1.00 83.94 196 LEU A CA 1
ATOM 1627 C C . LEU A 1 196 ? -0.145 22.640 11.791 1.00 83.94 196 LEU A C 1
ATOM 1629 O O . LEU A 1 196 ? 0.666 22.145 11.006 1.00 83.94 196 LEU A O 1
ATOM 1633 N N . SER A 1 197 ? -0.706 21.941 12.782 1.00 83.69 197 SER A N 1
ATOM 1634 C CA . SER A 1 197 ? -0.398 20.528 13.012 1.00 83.69 197 SER A CA 1
ATOM 1635 C C . SER A 1 197 ? -0.815 19.636 11.831 1.00 83.69 197 SER A C 1
ATOM 1637 O O . SER A 1 197 ? -0.059 18.742 11.450 1.00 83.69 197 SER A O 1
ATOM 1639 N N . ILE A 1 198 ? -1.950 19.922 11.172 1.00 85.44 198 ILE A N 1
ATOM 1640 C CA . ILE A 1 198 ? -2.393 19.202 9.960 1.00 85.44 198 ILE A CA 1
ATOM 1641 C C . ILE A 1 198 ? -1.354 19.334 8.857 1.00 85.44 198 ILE A C 1
ATOM 1643 O O . ILE A 1 198 ? -0.956 18.334 8.254 1.00 85.44 198 ILE A O 1
ATOM 1647 N N . ILE A 1 199 ? -0.920 20.567 8.58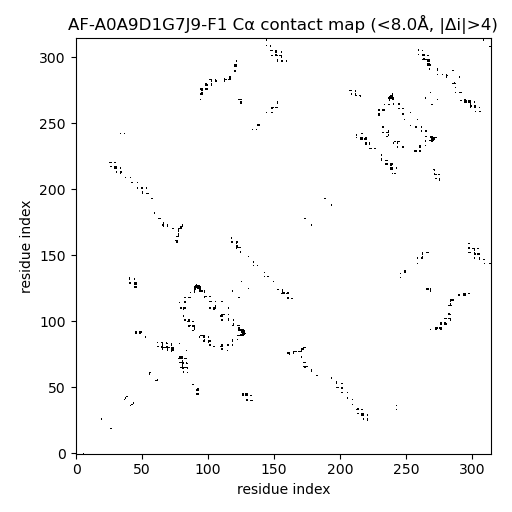8 1.00 88.31 199 ILE A N 1
ATOM 1648 C CA . ILE A 1 199 ? 0.050 20.849 7.530 1.00 88.31 199 ILE A CA 1
ATOM 1649 C C . ILE A 1 199 ? 1.361 20.122 7.826 1.00 88.31 199 ILE A C 1
ATOM 1651 O O . ILE A 1 199 ? 1.878 19.426 6.956 1.00 88.31 199 ILE A O 1
ATOM 1655 N N . GLN A 1 200 ? 1.877 20.228 9.052 1.00 88.75 200 GLN A N 1
ATOM 1656 C CA . GLN A 1 200 ? 3.130 19.580 9.445 1.00 88.75 200 GLN A CA 1
ATOM 1657 C C . GLN A 1 200 ? 3.055 18.052 9.325 1.00 88.75 200 GLN A C 1
ATOM 1659 O O . GLN A 1 200 ? 3.960 17.440 8.754 1.00 88.75 200 GLN A O 1
ATOM 1664 N N . ASN A 1 201 ? 1.965 17.436 9.788 1.00 85.06 201 ASN A N 1
ATOM 1665 C CA . ASN A 1 201 ? 1.768 15.987 9.700 1.00 85.06 201 ASN A CA 1
ATOM 1666 C C . ASN A 1 201 ? 1.631 15.511 8.248 1.00 85.06 201 ASN A C 1
ATOM 1668 O O . ASN A 1 201 ? 2.219 14.493 7.866 1.00 85.06 201 ASN A O 1
ATOM 1672 N N . THR A 1 202 ? 0.920 16.284 7.423 1.00 88.06 202 THR A N 1
ATOM 1673 C CA . THR A 1 202 ? 0.760 16.011 5.990 1.00 88.06 202 THR A CA 1
ATOM 1674 C C . THR A 1 202 ? 2.104 16.101 5.269 1.00 88.06 202 THR A C 1
ATOM 1676 O O . THR A 1 202 ? 2.492 15.161 4.576 1.00 88.06 202 THR A O 1
ATOM 1679 N N . LEU A 1 203 ? 2.854 17.190 5.472 1.00 89.50 203 LEU A N 1
ATOM 1680 C CA . LEU A 1 203 ? 4.174 17.391 4.869 1.00 89.50 203 LEU A CA 1
ATOM 1681 C C . LEU A 1 203 ? 5.161 16.310 5.298 1.00 89.50 203 LEU A C 1
ATOM 1683 O O . LEU A 1 203 ? 5.840 15.735 4.451 1.00 89.50 203 LEU A O 1
ATOM 1687 N N . SER A 1 204 ? 5.209 15.996 6.594 1.00 88.19 204 SER A N 1
ATOM 1688 C CA . SER A 1 204 ? 6.063 14.931 7.118 1.00 88.19 204 SER A CA 1
ATOM 1689 C C . SER A 1 204 ? 5.766 13.609 6.414 1.00 88.19 204 SER A C 1
ATOM 1691 O O . SER A 1 204 ? 6.666 12.982 5.857 1.00 88.19 204 SER A O 1
ATOM 1693 N N . SER A 1 205 ? 4.497 13.212 6.350 1.00 86.88 205 SER A N 1
ATOM 1694 C CA . SER A 1 205 ? 4.089 11.957 5.718 1.00 86.88 205 SER A CA 1
ATOM 1695 C C . SER A 1 205 ? 4.410 11.930 4.213 1.00 86.88 205 SER A C 1
ATOM 1697 O O . SER A 1 205 ? 4.950 10.937 3.723 1.00 86.88 205 SER A O 1
ATOM 1699 N N . LEU A 1 206 ? 4.183 13.035 3.487 1.00 89.94 206 LEU A N 1
ATOM 1700 C CA . LEU A 1 206 ? 4.542 13.158 2.067 1.00 89.94 206 LEU A CA 1
ATOM 1701 C C . LEU A 1 206 ? 6.052 13.043 1.836 1.00 89.94 206 LEU A C 1
ATOM 1703 O O . LEU A 1 206 ? 6.470 12.351 0.910 1.00 89.94 206 LEU A O 1
ATOM 1707 N N . ILE A 1 207 ? 6.870 13.678 2.680 1.00 90.88 207 ILE A N 1
ATOM 1708 C CA . ILE A 1 207 ? 8.334 13.599 2.606 1.00 90.88 207 ILE A CA 1
ATOM 1709 C C . ILE A 1 207 ? 8.793 12.151 2.804 1.00 90.88 207 ILE A C 1
ATOM 1711 O O . ILE A 1 207 ? 9.595 11.656 2.013 1.00 90.88 207 ILE A O 1
ATOM 1715 N N . HIS A 1 208 ? 8.254 11.440 3.799 1.00 89.06 208 HIS A N 1
ATOM 1716 C CA . HIS A 1 208 ? 8.606 10.038 4.041 1.00 89.06 208 HIS A CA 1
ATOM 1717 C C . HIS A 1 208 ? 8.257 9.138 2.846 1.00 89.06 208 HIS A C 1
ATOM 1719 O O . HIS A 1 208 ? 9.079 8.308 2.442 1.00 89.06 208 HIS A O 1
ATOM 1725 N N . ILE A 1 209 ? 7.073 9.320 2.252 1.00 90.50 209 ILE A N 1
ATOM 1726 C CA . ILE A 1 209 ? 6.651 8.588 1.049 1.00 90.50 209 ILE A CA 1
ATOM 1727 C C . ILE A 1 209 ? 7.581 8.920 -0.128 1.00 90.50 209 ILE A C 1
ATOM 1729 O O . ILE A 1 209 ? 8.136 8.016 -0.753 1.00 90.50 209 ILE A O 1
ATOM 1733 N N . ALA A 1 210 ? 7.808 10.208 -0.398 1.00 91.81 210 ALA A N 1
ATOM 1734 C CA . ALA A 1 210 ? 8.624 10.689 -1.509 1.00 91.81 210 ALA A CA 1
ATOM 1735 C C . ALA A 1 210 ? 10.070 10.178 -1.437 1.00 91.81 210 ALA A C 1
ATOM 1737 O O . ALA A 1 210 ? 10.575 9.613 -2.407 1.00 91.81 210 ALA A O 1
ATOM 1738 N N . PHE A 1 211 ? 10.729 10.308 -0.283 1.00 90.75 211 PHE A N 1
ATOM 1739 C CA . PHE A 1 211 ? 12.102 9.831 -0.103 1.00 90.75 211 PHE A CA 1
ATOM 1740 C C . PHE A 1 211 ? 12.213 8.311 -0.196 1.00 90.75 211 PHE A C 1
ATOM 1742 O O . PHE A 1 211 ? 13.185 7.802 -0.753 1.00 90.75 211 PHE A O 1
ATOM 1749 N N . SER A 1 212 ? 11.208 7.579 0.285 1.00 92.06 212 SER A N 1
ATOM 1750 C CA . SER A 1 212 ? 11.181 6.125 0.131 1.00 92.06 212 SER A CA 1
ATOM 1751 C C . SER A 1 212 ? 11.081 5.729 -1.343 1.00 92.06 212 SER A C 1
ATOM 1753 O O . SER A 1 212 ? 11.837 4.878 -1.802 1.00 92.06 212 SER A O 1
ATOM 1755 N N . ILE A 1 213 ? 10.216 6.382 -2.123 1.00 92.69 213 ILE A N 1
ATOM 1756 C CA . ILE A 1 213 ? 10.139 6.151 -3.572 1.00 92.69 213 ILE A CA 1
ATOM 1757 C C . ILE A 1 213 ? 11.476 6.506 -4.242 1.00 92.69 213 ILE A C 1
ATOM 1759 O O . ILE A 1 213 ? 11.984 5.707 -5.023 1.00 92.69 213 ILE A O 1
ATOM 1763 N N . LEU A 1 214 ? 12.095 7.643 -3.901 1.00 92.31 214 LEU A N 1
ATOM 1764 C CA . LEU A 1 214 ? 13.390 8.063 -4.457 1.00 92.31 214 LEU A CA 1
ATOM 1765 C C . LEU A 1 214 ? 14.491 7.024 -4.235 1.00 92.31 214 LEU A C 1
ATOM 1767 O O . LEU A 1 214 ? 15.151 6.617 -5.191 1.00 92.31 214 LEU A O 1
ATOM 1771 N N . ILE A 1 215 ? 14.666 6.565 -2.995 1.00 90.12 215 ILE A N 1
ATOM 1772 C CA . ILE A 1 215 ? 15.707 5.593 -2.642 1.00 90.12 215 ILE A CA 1
ATOM 1773 C C . ILE A 1 215 ? 15.521 4.301 -3.437 1.00 90.12 215 ILE A C 1
ATOM 1775 O O . ILE A 1 215 ? 16.447 3.840 -4.104 1.00 90.12 215 ILE A O 1
ATOM 1779 N N . PHE A 1 216 ? 14.316 3.732 -3.416 1.00 92.56 216 PHE A N 1
ATOM 1780 C CA . PHE A 1 216 ? 14.046 2.448 -4.059 1.00 92.56 216 PHE A CA 1
ATOM 1781 C C . PHE A 1 216 ? 14.001 2.526 -5.593 1.00 92.56 216 PHE A C 1
ATOM 1783 O O . PHE A 1 216 ? 14.403 1.569 -6.258 1.00 92.56 216 PHE A O 1
ATOM 1790 N N . SER A 1 217 ? 13.630 3.674 -6.166 1.00 91.62 217 SER A N 1
ATOM 1791 C CA . SER A 1 217 ? 13.762 3.942 -7.603 1.00 91.62 217 SER A CA 1
ATOM 1792 C C . SER A 1 217 ? 15.217 3.919 -8.073 1.00 91.62 217 SER A C 1
ATOM 1794 O O . SER A 1 217 ? 15.496 3.415 -9.160 1.00 91.62 217 SER A O 1
ATOM 1796 N N . MET A 1 218 ? 16.165 4.405 -7.262 1.00 88.62 218 MET A N 1
ATOM 1797 C CA . MET A 1 218 ? 17.592 4.320 -7.597 1.00 88.62 218 MET A CA 1
ATOM 1798 C C . MET A 1 218 ? 18.077 2.867 -7.624 1.00 88.62 218 MET A C 1
ATOM 1800 O O . MET A 1 218 ? 18.744 2.469 -8.575 1.00 88.62 218 MET A O 1
ATOM 1804 N N . PHE A 1 219 ? 17.689 2.045 -6.640 1.00 86.25 219 PHE A N 1
ATOM 1805 C CA . PHE A 1 219 ? 18.003 0.608 -6.644 1.00 86.25 219 PHE A CA 1
ATOM 1806 C C . PHE A 1 219 ? 17.469 -0.091 -7.898 1.00 86.25 219 PHE A C 1
ATOM 1808 O O . PHE A 1 219 ? 18.201 -0.821 -8.567 1.00 86.25 219 PHE A O 1
ATOM 1815 N N . LYS A 1 220 ? 16.207 0.178 -8.248 1.00 87.56 220 LYS A N 1
ATOM 1816 C CA . LYS A 1 220 ? 15.585 -0.298 -9.487 1.00 87.56 220 LYS A CA 1
ATOM 1817 C C . LYS A 1 220 ? 16.385 0.098 -10.733 1.00 87.56 220 LYS A C 1
ATOM 1819 O O . LYS A 1 220 ? 16.520 -0.715 -11.643 1.00 87.56 220 LYS A O 1
ATOM 1824 N N . ASN A 1 221 ? 16.912 1.318 -10.788 1.00 88.12 221 ASN A N 1
ATOM 1825 C CA . ASN A 1 221 ? 17.647 1.794 -11.956 1.00 88.12 221 ASN A CA 1
ATOM 1826 C C . ASN A 1 221 ? 18.889 0.939 -12.232 1.00 88.12 221 ASN A C 1
ATOM 1828 O O . ASN A 1 221 ? 19.092 0.496 -13.359 1.00 88.12 221 ASN A O 1
ATOM 1832 N N . TYR A 1 222 ? 19.658 0.581 -11.200 1.00 87.88 222 TYR A N 1
ATOM 1833 C CA . TYR A 1 222 ? 20.808 -0.318 -11.364 1.00 87.88 222 TYR A CA 1
ATOM 1834 C C . TYR A 1 222 ? 20.412 -1.746 -11.748 1.00 87.88 222 TYR A C 1
ATOM 1836 O O . TYR A 1 222 ? 21.148 -2.409 -12.475 1.00 87.88 222 TYR A O 1
ATOM 1844 N N . LEU A 1 223 ? 19.234 -2.220 -11.331 1.00 87.69 223 LEU A N 1
ATOM 1845 C CA . LEU A 1 223 ? 18.728 -3.533 -11.747 1.00 87.69 223 LEU A CA 1
ATOM 1846 C C . LEU A 1 223 ? 18.484 -3.612 -13.260 1.00 87.69 223 LEU A C 1
ATOM 1848 O O . LEU A 1 223 ? 18.595 -4.699 -13.826 1.00 87.69 223 LEU A O 1
ATOM 1852 N N . SER A 1 224 ? 18.225 -2.484 -13.929 1.00 87.69 224 SER A N 1
ATOM 1853 C CA . SER A 1 224 ? 18.092 -2.437 -15.394 1.00 87.69 224 SER A CA 1
ATOM 1854 C C . SER A 1 224 ? 19.391 -2.721 -16.152 1.00 87.69 224 SER A C 1
ATOM 1856 O O . SER A 1 224 ? 19.342 -3.104 -17.319 1.00 87.69 224 SER A O 1
ATOM 1858 N N . LEU A 1 225 ? 20.544 -2.618 -15.483 1.00 88.31 225 LEU A N 1
ATOM 1859 C CA . LEU A 1 225 ? 21.835 -3.022 -16.042 1.00 88.31 225 LEU A CA 1
ATOM 1860 C C . LEU A 1 225 ? 22.012 -4.548 -16.027 1.00 88.31 225 LEU A C 1
ATOM 1862 O O . LEU A 1 225 ? 22.750 -5.092 -16.843 1.00 88.31 225 LEU A O 1
ATOM 1866 N N . LEU A 1 226 ? 21.337 -5.236 -15.100 1.00 90.00 226 LEU A N 1
ATOM 1867 C CA . LEU A 1 226 ? 21.493 -6.674 -14.857 1.00 90.00 226 LEU A CA 1
ATOM 1868 C C . LEU A 1 226 ? 20.387 -7.505 -15.513 1.00 90.00 226 LEU A C 1
ATOM 1870 O O . LEU A 1 226 ? 20.634 -8.610 -15.991 1.00 90.00 226 LEU A O 1
ATOM 1874 N N . PHE A 1 227 ? 19.161 -6.983 -15.535 1.00 92.81 227 PHE A N 1
ATOM 1875 C CA . PHE A 1 227 ? 17.977 -7.694 -16.004 1.00 92.81 227 PHE A CA 1
ATOM 1876 C C . PHE A 1 227 ? 17.339 -6.979 -17.192 1.00 92.81 227 PHE A C 1
ATOM 1878 O O . PHE A 1 227 ? 17.384 -5.758 -17.306 1.00 92.81 227 PHE A O 1
ATOM 1885 N N . LYS A 1 228 ? 16.685 -7.748 -18.068 1.00 90.56 228 LYS A N 1
ATOM 1886 C CA . LYS A 1 228 ? 15.977 -7.234 -19.250 1.00 90.56 228 LYS A CA 1
ATOM 1887 C C . LYS A 1 228 ? 14.550 -7.784 -19.321 1.00 90.56 228 LYS A C 1
ATOM 1889 O O . LYS A 1 228 ? 14.199 -8.733 -18.617 1.00 90.56 228 LYS A O 1
ATOM 1894 N N . ASN A 1 229 ? 13.745 -7.200 -20.208 1.00 89.25 229 ASN A N 1
ATOM 1895 C CA . ASN A 1 229 ? 12.402 -7.669 -20.568 1.00 89.25 229 ASN A CA 1
ATOM 1896 C C . ASN A 1 229 ? 11.460 -7.809 -19.354 1.00 89.25 229 ASN A C 1
ATOM 1898 O O . ASN A 1 229 ? 11.522 -7.013 -18.422 1.00 89.25 229 ASN A O 1
ATOM 1902 N N . GLN A 1 230 ? 10.556 -8.791 -19.363 1.00 92.50 230 GLN A N 1
ATOM 1903 C CA . GLN A 1 230 ? 9.560 -9.015 -18.312 1.00 92.50 230 GLN A CA 1
ATOM 1904 C C . GLN A 1 230 ? 10.189 -9.202 -16.921 1.00 92.50 230 GLN A C 1
ATOM 1906 O O . GLN A 1 230 ? 9.664 -8.682 -15.935 1.00 92.50 230 GLN A O 1
ATOM 1911 N N . LEU A 1 231 ? 11.334 -9.891 -16.841 1.00 93.75 231 LEU A N 1
ATOM 1912 C CA . LEU A 1 231 ? 12.032 -10.139 -15.578 1.00 93.75 231 LEU A CA 1
ATOM 1913 C C . LEU A 1 231 ? 12.485 -8.833 -14.914 1.00 93.75 231 LEU A C 1
ATOM 1915 O O . LEU A 1 231 ? 12.338 -8.681 -13.701 1.00 93.75 231 LEU A O 1
ATOM 1919 N N . LEU A 1 232 ? 12.957 -7.865 -15.709 1.00 94.62 232 LEU A N 1
ATOM 1920 C CA . LEU A 1 232 ? 13.301 -6.538 -15.205 1.00 94.62 232 LEU A CA 1
ATOM 1921 C C . LEU A 1 232 ? 12.103 -5.877 -14.524 1.00 94.62 232 LEU A C 1
ATOM 1923 O O . LEU A 1 232 ? 12.252 -5.373 -13.416 1.00 94.62 232 LEU A O 1
ATOM 1927 N N . TYR A 1 233 ? 10.924 -5.883 -15.149 1.00 95.06 233 TYR A N 1
ATOM 1928 C CA . TYR A 1 233 ? 9.738 -5.233 -14.583 1.00 95.06 233 TYR A CA 1
ATOM 1929 C C . TYR A 1 233 ? 9.243 -5.920 -13.313 1.00 95.06 233 TYR A C 1
ATOM 1931 O O . TYR A 1 233 ? 8.866 -5.238 -12.364 1.00 95.06 233 TYR A O 1
ATOM 1939 N N . LEU A 1 234 ? 9.299 -7.252 -13.254 1.00 96.56 234 LEU A N 1
ATOM 1940 C CA . LEU A 1 234 ? 8.937 -7.986 -12.045 1.00 96.56 234 LEU A CA 1
ATOM 1941 C C . LEU A 1 234 ? 9.857 -7.615 -10.872 1.00 96.56 234 LEU A C 1
ATOM 1943 O O . LEU A 1 234 ? 9.374 -7.210 -9.816 1.00 96.56 234 LEU A O 1
ATOM 1947 N N . ILE A 1 235 ? 11.178 -7.693 -11.068 1.00 95.38 235 ILE A N 1
ATOM 1948 C CA . ILE A 1 235 ? 12.156 -7.383 -10.014 1.00 95.38 235 ILE A CA 1
ATOM 1949 C C . ILE A 1 235 ? 12.094 -5.894 -9.654 1.00 95.38 235 ILE A C 1
ATOM 1951 O O . ILE A 1 235 ? 12.041 -5.548 -8.479 1.00 95.38 235 ILE A O 1
ATOM 1955 N N . SER A 1 236 ? 12.021 -5.008 -10.646 1.00 94.38 236 SER A N 1
ATOM 1956 C CA . SER A 1 236 ? 11.877 -3.563 -10.436 1.00 94.38 236 SER A CA 1
ATOM 1957 C C . SER A 1 236 ? 10.655 -3.229 -9.589 1.00 94.38 236 SER A C 1
ATOM 1959 O O . SER A 1 236 ? 10.759 -2.440 -8.654 1.00 94.38 236 SER A O 1
ATOM 1961 N N . GLY A 1 237 ? 9.510 -3.856 -9.874 1.00 95.31 237 GLY A N 1
ATOM 1962 C CA . GLY A 1 237 ? 8.269 -3.619 -9.143 1.00 95.31 237 GLY A CA 1
ATOM 1963 C C . GLY A 1 237 ? 8.276 -4.177 -7.719 1.00 95.31 237 GLY A C 1
ATOM 1964 O O . GLY A 1 237 ? 7.607 -3.620 -6.854 1.00 95.31 237 GLY A O 1
ATOM 1965 N N . ILE A 1 238 ? 9.077 -5.215 -7.444 1.00 95.81 238 ILE A N 1
ATOM 1966 C CA . ILE A 1 238 ? 9.333 -5.699 -6.076 1.00 95.81 238 ILE A CA 1
ATOM 1967 C C . ILE A 1 238 ? 10.068 -4.640 -5.241 1.00 95.81 238 ILE A C 1
ATOM 1969 O O . ILE A 1 238 ? 9.849 -4.573 -4.034 1.00 95.81 238 ILE A O 1
ATOM 1973 N N . PHE A 1 239 ? 10.913 -3.797 -5.840 1.00 94.31 239 PHE A N 1
ATOM 1974 C CA . PHE A 1 239 ? 11.568 -2.697 -5.122 1.00 94.31 239 PHE A CA 1
ATOM 1975 C C . PHE A 1 239 ? 10.704 -1.435 -5.093 1.00 94.31 239 PHE A C 1
ATOM 1977 O O . PHE A 1 239 ? 10.503 -0.860 -4.025 1.00 94.31 239 PHE A O 1
ATOM 1984 N N . GLU A 1 240 ? 10.181 -1.025 -6.247 1.00 94.44 240 GLU A N 1
ATOM 1985 C CA . GLU A 1 240 ? 9.430 0.214 -6.422 1.00 94.44 240 GLU A CA 1
ATOM 1986 C C . GLU A 1 240 ? 8.343 0.017 -7.496 1.00 94.44 240 GLU A C 1
ATOM 1988 O O . GLU A 1 240 ? 8.621 -0.072 -8.696 1.00 94.44 240 GLU A O 1
ATOM 1993 N N . PHE A 1 241 ? 7.086 -0.115 -7.064 1.00 93.69 241 PHE A N 1
ATOM 1994 C CA . PHE A 1 241 ? 5.972 -0.442 -7.957 1.00 93.69 241 PHE A CA 1
ATOM 1995 C C . PHE A 1 241 ? 5.420 0.777 -8.716 1.00 93.69 241 PHE A C 1
ATOM 1997 O O . PHE A 1 241 ? 4.865 0.602 -9.801 1.00 93.69 241 PHE A O 1
ATOM 2004 N N . SER A 1 242 ? 5.557 1.998 -8.191 1.00 91.94 242 SER A N 1
ATOM 2005 C CA . SER A 1 242 ? 4.864 3.187 -8.713 1.00 91.94 242 SER A CA 1
ATOM 2006 C C . SER A 1 242 ? 5.410 3.582 -10.082 1.00 91.94 242 SER A C 1
ATOM 2008 O O . SER A 1 242 ? 4.668 3.673 -11.053 1.00 91.94 242 SER A O 1
ATOM 2010 N N . GLY A 1 243 ? 6.727 3.734 -10.212 1.00 90.88 243 GLY A N 1
ATOM 2011 C CA . GLY A 1 243 ? 7.356 4.017 -11.499 1.00 90.88 243 GLY A CA 1
ATOM 2012 C C . GLY A 1 243 ? 7.379 2.799 -12.414 1.00 90.88 243 GLY A C 1
ATOM 2013 O O . GLY A 1 243 ? 7.393 2.932 -13.634 1.00 90.88 243 GLY A O 1
ATOM 2014 N N . THR A 1 244 ? 7.399 1.587 -11.854 1.00 93.31 244 THR A N 1
ATOM 2015 C CA . THR A 1 244 ? 7.386 0.352 -12.655 1.00 93.31 244 THR A CA 1
ATOM 2016 C C . THR A 1 244 ? 6.038 0.119 -13.323 1.00 93.31 244 THR A C 1
ATOM 2018 O O . THR A 1 244 ? 6.008 -0.230 -14.499 1.00 93.31 244 THR A O 1
ATOM 2021 N N . SER A 1 245 ? 4.936 0.354 -12.611 1.00 92.69 245 SER A N 1
ATOM 2022 C CA . SER A 1 245 ? 3.585 0.241 -13.164 1.00 92.69 245 SER A CA 1
ATOM 2023 C C . SER A 1 245 ? 3.374 1.204 -14.331 1.00 92.69 245 SER A C 1
ATOM 2025 O O . SER A 1 245 ? 2.976 0.765 -15.407 1.00 92.69 245 SER A O 1
ATOM 2027 N N . ILE A 1 246 ? 3.755 2.474 -14.170 1.00 89.94 246 ILE A N 1
ATOM 2028 C CA . ILE A 1 246 ? 3.704 3.473 -15.249 1.00 89.94 246 ILE A CA 1
ATOM 2029 C C . ILE A 1 246 ? 4.588 3.050 -16.434 1.00 89.94 246 ILE A C 1
ATOM 2031 O O . ILE A 1 246 ? 4.139 3.078 -17.577 1.00 89.94 246 ILE A O 1
ATOM 2035 N N . ALA A 1 247 ? 5.819 2.588 -16.188 1.00 90.62 247 ALA A N 1
ATOM 2036 C CA . ALA A 1 247 ? 6.722 2.154 -17.257 1.00 90.62 247 ALA A CA 1
ATOM 2037 C C . ALA A 1 247 ? 6.198 0.943 -18.052 1.00 90.62 247 ALA A C 1
ATOM 2039 O O . ALA A 1 247 ? 6.454 0.847 -19.251 1.00 90.62 247 ALA A O 1
ATOM 2040 N N . ILE A 1 248 ? 5.478 0.018 -17.405 1.00 92.12 248 ILE A N 1
ATOM 2041 C CA . ILE A 1 248 ? 4.783 -1.072 -18.101 1.00 92.12 248 ILE A CA 1
ATOM 2042 C C . ILE A 1 248 ? 3.675 -0.482 -18.975 1.00 92.12 248 ILE A C 1
ATOM 2044 O O . ILE A 1 248 ? 3.624 -0.769 -20.164 1.00 92.12 248 ILE A O 1
ATOM 2048 N N . LEU A 1 249 ? 2.821 0.366 -18.405 1.00 89.69 249 LEU A N 1
ATOM 2049 C CA . LEU A 1 249 ? 1.623 0.887 -19.065 1.00 89.69 249 LEU A CA 1
ATOM 2050 C C . LEU A 1 249 ? 1.899 1.771 -20.287 1.00 89.69 249 LEU A C 1
ATOM 2052 O O . LEU A 1 249 ? 1.059 1.855 -21.178 1.00 89.69 249 LEU A O 1
ATOM 2056 N N . LEU A 1 250 ? 3.080 2.387 -20.356 1.00 88.25 250 LEU A N 1
ATOM 2057 C CA . LEU A 1 250 ? 3.527 3.168 -21.512 1.00 88.25 250 LEU A CA 1
ATOM 2058 C C . LEU A 1 250 ? 4.018 2.308 -22.690 1.00 88.25 250 LEU A C 1
ATOM 2060 O O . LEU A 1 250 ? 4.324 2.848 -23.753 1.00 88.25 250 LEU A O 1
ATOM 2064 N N . LYS A 1 251 ? 4.123 0.980 -22.538 1.00 87.75 251 LYS A N 1
ATOM 2065 C CA . LYS A 1 251 ? 4.552 0.112 -23.639 1.00 87.75 251 LYS A CA 1
ATOM 2066 C C . LYS A 1 251 ? 3.479 0.003 -24.730 1.00 87.75 251 LYS A C 1
ATOM 2068 O O . LYS A 1 251 ? 2.302 -0.196 -24.422 1.00 87.75 251 LYS A O 1
ATOM 2073 N N . PRO A 1 252 ? 3.880 0.024 -26.013 1.00 85.12 252 PRO A N 1
ATOM 2074 C CA . PRO A 1 252 ? 2.988 -0.370 -27.092 1.00 85.12 252 PRO A CA 1
ATOM 2075 C C . PRO A 1 252 ? 2.711 -1.878 -27.022 1.00 85.12 252 PRO A C 1
ATOM 2077 O O . PRO A 1 252 ? 3.579 -2.653 -26.619 1.00 85.12 252 PRO A O 1
ATOM 2080 N N . ASN A 1 253 ? 1.512 -2.281 -27.449 1.00 85.50 253 ASN A N 1
ATOM 2081 C CA . ASN A 1 253 ? 1.057 -3.670 -27.566 1.00 85.50 253 ASN A CA 1
ATOM 2082 C C . ASN A 1 253 ? 1.341 -4.524 -26.319 1.00 85.50 253 ASN A C 1
ATOM 2084 O O . ASN A 1 253 ? 2.140 -5.466 -26.343 1.00 85.50 253 ASN A O 1
ATOM 2088 N N . LEU A 1 254 ? 0.690 -4.175 -25.207 1.00 90.06 254 LEU A N 1
ATOM 2089 C CA . LEU A 1 254 ? 0.834 -4.894 -23.945 1.00 90.06 254 LEU A CA 1
ATOM 2090 C C . LEU A 1 254 ? 0.346 -6.343 -24.063 1.00 90.06 254 LEU A C 1
ATOM 2092 O O . LEU A 1 254 ? -0.834 -6.621 -24.239 1.00 90.06 254 LEU A O 1
ATOM 2096 N N . GLN A 1 255 ? 1.282 -7.279 -23.927 1.00 92.69 255 GLN A N 1
ATOM 2097 C CA . GLN A 1 255 ? 0.978 -8.706 -23.841 1.00 92.69 255 GLN A CA 1
ATOM 2098 C C . GLN A 1 255 ? 0.393 -9.061 -22.471 1.00 92.69 255 GLN A C 1
ATOM 2100 O O . GLN A 1 255 ? 0.748 -8.449 -21.460 1.00 92.69 255 GLN A O 1
ATOM 2105 N N . PHE A 1 256 ? -0.388 -10.143 -22.416 1.00 94.50 256 PHE A N 1
ATOM 2106 C CA . PHE A 1 256 ? -0.986 -10.672 -21.185 1.00 94.50 256 PHE A CA 1
ATOM 2107 C C . PHE A 1 256 ? 0.002 -10.794 -20.009 1.00 94.50 256 PHE A C 1
ATOM 2109 O O . PHE A 1 256 ? -0.316 -10.422 -18.878 1.00 94.50 256 PHE A O 1
ATOM 2116 N N . SER A 1 257 ? 1.246 -11.215 -20.273 1.00 95.69 257 SER A N 1
ATOM 2117 C CA . SER A 1 257 ? 2.291 -11.337 -19.246 1.00 95.69 257 SER A CA 1
ATOM 2118 C C . SER A 1 257 ? 2.575 -10.027 -18.502 1.00 95.69 257 SER A C 1
ATOM 2120 O O . SER A 1 257 ? 2.908 -10.049 -17.319 1.00 95.69 257 SER A O 1
ATOM 2122 N N . TYR A 1 258 ? 2.455 -8.877 -19.171 1.00 95.06 258 TYR A N 1
ATOM 2123 C CA . TYR A 1 258 ? 2.665 -7.579 -18.534 1.00 95.06 258 TYR A CA 1
ATOM 2124 C C . TYR A 1 258 ? 1.516 -7.210 -17.597 1.00 95.06 258 TYR A C 1
ATOM 2126 O O . TYR A 1 258 ? 1.780 -6.652 -16.535 1.00 95.06 258 TYR A O 1
ATOM 2134 N N . TYR A 1 259 ? 0.271 -7.569 -17.925 1.00 95.88 259 TYR A N 1
ATOM 2135 C CA . TYR A 1 259 ? -0.861 -7.374 -17.016 1.00 95.88 259 TYR A CA 1
ATOM 2136 C C . TYR A 1 259 ? -0.762 -8.266 -15.776 1.00 95.88 259 TYR A C 1
ATOM 2138 O O . TYR A 1 259 ? -1.054 -7.817 -14.667 1.00 95.88 259 TYR A O 1
ATOM 2146 N N . VAL A 1 260 ? -0.264 -9.496 -15.936 1.00 97.75 260 VAL A N 1
ATOM 2147 C CA . VAL A 1 260 ? 0.046 -10.390 -14.810 1.00 97.75 260 VAL A CA 1
ATOM 2148 C C . VAL A 1 260 ? 1.096 -9.764 -13.889 1.00 97.75 260 VAL A C 1
ATOM 2150 O O . VAL A 1 260 ? 0.880 -9.674 -12.680 1.00 97.75 260 VAL A O 1
ATOM 2153 N N . ILE A 1 261 ? 2.205 -9.262 -14.448 1.00 97.56 261 ILE A N 1
ATOM 2154 C CA . ILE A 1 261 ? 3.252 -8.579 -13.670 1.00 97.56 261 ILE A CA 1
ATOM 2155 C C . ILE A 1 261 ? 2.690 -7.336 -12.982 1.00 97.56 261 ILE A C 1
ATOM 2157 O O . ILE A 1 261 ? 2.941 -7.131 -11.798 1.00 97.56 261 ILE A O 1
ATOM 2161 N N . LEU A 1 262 ? 1.909 -6.527 -13.697 1.00 96.19 262 LEU A N 1
ATOM 2162 C CA . LEU A 1 262 ? 1.308 -5.308 -13.167 1.00 96.19 262 LEU A CA 1
ATOM 2163 C C . LEU A 1 262 ? 0.377 -5.607 -11.980 1.00 96.19 262 LEU A C 1
ATOM 2165 O O . LEU A 1 262 ? 0.498 -4.979 -10.928 1.00 96.19 262 LEU A O 1
ATOM 2169 N N . THR A 1 263 ? -0.482 -6.620 -12.112 1.00 97.88 263 THR A N 1
ATOM 2170 C CA . THR A 1 263 ? -1.365 -7.096 -11.034 1.00 97.88 263 THR A CA 1
ATOM 2171 C C . THR A 1 263 ? -0.569 -7.564 -9.822 1.00 97.88 263 THR A C 1
ATOM 2173 O O . THR A 1 263 ? -0.905 -7.220 -8.682 1.00 97.88 263 THR A O 1
ATOM 2176 N N . PHE A 1 264 ? 0.507 -8.319 -10.066 1.00 98.50 264 PHE A N 1
ATOM 2177 C CA . PHE A 1 264 ? 1.384 -8.814 -9.016 1.00 98.50 264 PHE A CA 1
ATOM 2178 C C . PHE A 1 264 ? 2.042 -7.663 -8.251 1.00 98.50 264 PHE A C 1
ATOM 2180 O O . PHE A 1 264 ? 1.916 -7.609 -7.032 1.00 98.50 264 PHE A O 1
ATOM 2187 N N . ILE A 1 265 ? 2.710 -6.722 -8.929 1.00 97.19 265 ILE A N 1
ATOM 2188 C CA . ILE A 1 265 ? 3.491 -5.667 -8.258 1.00 97.19 265 ILE A CA 1
ATOM 2189 C C . ILE A 1 265 ? 2.594 -4.669 -7.510 1.00 97.19 265 ILE A C 1
ATOM 2191 O O . ILE A 1 265 ? 2.940 -4.258 -6.403 1.00 97.19 265 ILE A O 1
ATOM 2195 N N . LEU A 1 266 ? 1.414 -4.339 -8.056 1.00 96.19 266 LEU A N 1
ATOM 2196 C CA . LEU A 1 266 ? 0.434 -3.470 -7.391 1.00 96.19 266 LEU A CA 1
ATOM 2197 C C . LEU A 1 266 ? -0.130 -4.128 -6.127 1.00 96.19 266 LEU A C 1
ATOM 2199 O O . LEU A 1 266 ? -0.308 -3.471 -5.103 1.00 96.19 266 LEU A O 1
ATOM 2203 N N . SER A 1 267 ? -0.362 -5.441 -6.176 1.00 97.06 267 SER A N 1
ATOM 2204 C CA . SER A 1 267 ? -0.794 -6.213 -5.010 1.00 97.06 267 SER A CA 1
ATOM 2205 C C . SER A 1 267 ? 0.347 -6.460 -4.020 1.00 97.06 267 SER A C 1
ATOM 2207 O O . SER A 1 267 ? 0.128 -6.477 -2.816 1.00 97.06 267 SER A O 1
ATOM 2209 N N . PHE A 1 268 ? 1.581 -6.640 -4.477 1.00 96.94 268 PHE A N 1
ATOM 2210 C CA . PHE A 1 268 ? 2.711 -6.934 -3.599 1.00 96.94 268 PHE A CA 1
ATOM 2211 C C . PHE A 1 268 ? 3.193 -5.707 -2.810 1.00 96.94 268 PHE A C 1
ATOM 2213 O O . PHE A 1 268 ? 3.747 -5.882 -1.729 1.00 96.94 268 PHE A O 1
ATOM 2220 N N . SER A 1 269 ? 2.957 -4.484 -3.307 1.00 90.25 269 SER A N 1
ATOM 2221 C CA . SER A 1 269 ? 3.323 -3.190 -2.685 1.00 90.25 269 SER A CA 1
ATOM 2222 C C . SER A 1 269 ? 4.801 -2.799 -2.776 1.00 90.25 269 SER A C 1
ATOM 2224 O O . SER A 1 269 ? 5.117 -1.615 -2.805 1.00 90.25 269 SER A O 1
ATOM 2226 N N . GLY A 1 270 ? 5.712 -3.768 -2.828 1.00 92.56 270 GLY A N 1
ATOM 2227 C CA . GLY A 1 270 ? 7.148 -3.535 -2.983 1.00 92.56 270 GLY A CA 1
ATOM 2228 C C . GLY A 1 270 ? 7.874 -3.049 -1.719 1.00 92.56 270 GLY A C 1
ATOM 2229 O O . GLY A 1 270 ? 7.275 -2.649 -0.717 1.00 92.56 270 GLY A O 1
ATOM 2230 N N . PHE A 1 271 ? 9.208 -3.099 -1.748 1.00 93.56 271 PHE A N 1
ATOM 2231 C CA . PHE A 1 271 ? 10.049 -2.751 -0.601 1.00 93.56 271 PHE A CA 1
ATOM 2232 C C . PHE A 1 271 ? 9.981 -1.272 -0.229 1.00 93.56 271 PHE A C 1
ATOM 2234 O O . PHE A 1 271 ? 10.022 -0.968 0.966 1.00 93.56 271 PHE A O 1
ATOM 2241 N N . SER A 1 272 ? 9.810 -0.374 -1.206 1.00 94.06 272 SER A N 1
ATOM 2242 C CA . SER A 1 272 ? 9.628 1.056 -0.941 1.00 94.06 272 SER A CA 1
ATOM 2243 C C . SER A 1 272 ? 8.510 1.303 0.062 1.00 94.06 272 SER A C 1
ATOM 2245 O O . SER A 1 272 ? 8.677 2.094 0.986 1.00 94.06 272 SER A O 1
ATOM 2247 N N . VAL A 1 273 ? 7.407 0.569 -0.055 1.00 94.56 273 VAL A N 1
ATOM 2248 C CA . VAL A 1 273 ? 6.266 0.646 0.851 1.00 94.56 273 VAL A CA 1
ATOM 2249 C C . VAL A 1 273 ? 6.520 -0.086 2.166 1.00 94.56 273 VAL A C 1
ATOM 2251 O O . VAL A 1 273 ? 6.156 0.410 3.232 1.00 94.56 273 VAL A O 1
ATOM 2254 N N . PHE A 1 274 ? 7.135 -1.270 2.131 1.00 94.25 274 PHE A N 1
ATOM 2255 C CA . PHE A 1 274 ? 7.380 -2.028 3.360 1.00 94.25 274 PHE A CA 1
ATOM 2256 C C . PHE A 1 274 ? 8.250 -1.265 4.353 1.00 94.25 274 PHE A C 1
ATOM 2258 O O . PHE A 1 274 ? 8.005 -1.334 5.557 1.00 94.25 274 PHE A O 1
ATOM 2265 N N . PHE A 1 275 ? 9.231 -0.512 3.855 1.00 90.88 275 PHE A N 1
ATOM 2266 C CA . PHE A 1 275 ? 10.075 0.343 4.683 1.00 90.88 275 PHE A CA 1
ATOM 2267 C C . PHE A 1 275 ? 9.316 1.546 5.248 1.00 90.88 275 PHE A C 1
ATOM 2269 O O . PHE A 1 275 ? 9.547 1.898 6.402 1.00 90.88 275 PHE A O 1
ATOM 2276 N N . GLN A 1 276 ? 8.360 2.108 4.502 1.00 92.25 276 GLN A N 1
ATOM 2277 C CA . GLN A 1 276 ? 7.468 3.155 5.013 1.00 92.25 276 GLN A CA 1
ATOM 2278 C C . GLN A 1 276 ? 6.573 2.636 6.148 1.00 92.25 276 GLN A C 1
ATOM 2280 O O . GLN A 1 276 ? 6.352 3.332 7.132 1.00 92.25 276 GLN A O 1
ATOM 2285 N N . ALA A 1 277 ? 6.080 1.397 6.044 1.00 92.94 277 ALA A N 1
ATOM 2286 C CA . ALA A 1 277 ? 5.217 0.793 7.061 1.00 92.94 277 ALA A CA 1
ATOM 2287 C C . ALA A 1 277 ? 5.985 0.276 8.292 1.00 92.94 277 ALA A C 1
ATOM 2289 O O . ALA A 1 277 ? 5.407 0.160 9.374 1.00 92.94 277 ALA A O 1
ATOM 2290 N N . LEU A 1 278 ? 7.280 -0.036 8.149 1.00 91.94 278 LEU A N 1
ATOM 2291 C CA . LEU A 1 278 ? 8.096 -0.728 9.152 1.00 91.94 278 LEU A CA 1
ATOM 2292 C C . LEU A 1 278 ? 8.041 -0.125 10.571 1.00 91.94 278 LEU A C 1
ATOM 2294 O O . LEU A 1 278 ? 7.920 -0.911 11.519 1.00 91.94 278 LEU A O 1
ATOM 2298 N N . PRO A 1 279 ? 8.095 1.211 10.769 1.00 90.44 279 PRO A N 1
ATOM 2299 C CA . PRO A 1 279 ? 8.013 1.809 12.104 1.00 90.44 279 PRO A CA 1
ATOM 2300 C C . PRO A 1 279 ? 6.695 1.503 12.825 1.00 90.44 279 PRO A C 1
ATOM 2302 O O . PRO A 1 279 ? 6.667 1.423 14.052 1.00 90.44 279 PRO A O 1
ATOM 2305 N N . TYR A 1 280 ? 5.620 1.289 12.066 1.00 91.75 280 TYR A N 1
ATOM 2306 C CA . TYR A 1 280 ? 4.256 1.144 12.569 1.00 91.75 280 TYR A CA 1
ATOM 2307 C C . TYR A 1 280 ? 3.851 -0.317 12.808 1.00 91.75 280 TYR A C 1
ATOM 2309 O O . TYR A 1 280 ? 2.900 -0.579 13.533 1.00 91.75 280 TYR A O 1
ATOM 2317 N N . LEU A 1 281 ? 4.584 -1.296 12.264 1.00 89.88 281 LEU A N 1
ATOM 2318 C CA . LEU A 1 281 ? 4.207 -2.714 12.387 1.00 89.88 281 LEU A CA 1
ATOM 2319 C C . LEU A 1 281 ? 4.338 -3.262 13.811 1.00 89.88 281 LEU A C 1
ATOM 2321 O O . LEU A 1 281 ? 3.594 -4.168 14.196 1.00 89.88 281 LEU A O 1
ATOM 2325 N N . LYS A 1 282 ? 5.276 -2.717 14.598 1.00 86.81 282 LYS A N 1
ATOM 2326 C CA . LYS A 1 282 ? 5.594 -3.217 15.944 1.00 86.81 282 LYS A CA 1
ATOM 2327 C C . LYS A 1 282 ? 4.394 -3.182 16.888 1.00 86.81 282 LYS A C 1
ATOM 2329 O O . LYS A 1 282 ? 4.219 -4.127 17.649 1.00 86.81 282 LYS A O 1
ATOM 2334 N N . SER A 1 283 ? 3.566 -2.139 16.827 1.00 84.56 283 SER A N 1
ATOM 2335 C CA . SER A 1 283 ? 2.383 -2.009 17.689 1.00 84.56 283 SER A CA 1
ATOM 2336 C C . SER A 1 283 ? 1.338 -3.087 17.407 1.00 84.56 283 SER A C 1
ATOM 2338 O O . SER A 1 283 ? 0.742 -3.622 18.335 1.00 84.56 283 SER A O 1
ATOM 2340 N N . SER A 1 284 ? 1.176 -3.474 16.140 1.00 82.75 284 SER A N 1
ATOM 2341 C CA . SER A 1 284 ? 0.276 -4.556 15.714 1.00 82.75 284 SER A CA 1
ATOM 2342 C C . SER A 1 284 ? 0.840 -5.971 15.918 1.00 82.75 284 SER A C 1
ATOM 2344 O O . SER A 1 284 ? 0.230 -6.946 15.483 1.00 82.75 284 SER A O 1
ATOM 2346 N N . ASN A 1 285 ? 2.024 -6.109 16.530 1.00 89.88 285 ASN A N 1
ATOM 2347 C CA . ASN A 1 285 ? 2.732 -7.386 16.671 1.00 89.88 285 ASN A CA 1
ATOM 2348 C C . ASN A 1 285 ? 2.863 -8.149 15.329 1.00 89.88 285 ASN A C 1
ATOM 2350 O O . ASN A 1 285 ? 2.739 -9.380 15.245 1.00 89.88 285 ASN A O 1
ATOM 2354 N N . LEU A 1 286 ? 3.064 -7.387 14.247 1.00 91.81 286 LEU A N 1
ATOM 2355 C CA . LEU A 1 286 ? 3.326 -7.891 12.908 1.00 91.81 286 LEU A CA 1
ATOM 2356 C C . LEU A 1 286 ? 4.821 -7.751 12.619 1.00 91.81 286 LEU A C 1
ATOM 2358 O O . LEU A 1 286 ? 5.408 -6.678 12.749 1.00 91.81 286 LEU A O 1
ATOM 2362 N N . THR A 1 287 ? 5.456 -8.838 12.192 1.00 93.50 287 THR A N 1
ATOM 2363 C CA . THR A 1 287 ? 6.845 -8.771 11.719 1.00 93.50 287 THR A CA 1
ATOM 2364 C C . THR A 1 287 ? 6.896 -8.416 10.234 1.00 93.50 287 THR A C 1
ATOM 2366 O O . THR A 1 287 ? 5.990 -8.757 9.473 1.00 93.50 287 THR A O 1
ATOM 2369 N N . LEU A 1 288 ? 8.003 -7.814 9.782 1.00 92.75 288 LEU A N 1
ATOM 2370 C CA . LEU A 1 288 ? 8.235 -7.554 8.354 1.00 92.75 288 LEU A CA 1
ATOM 2371 C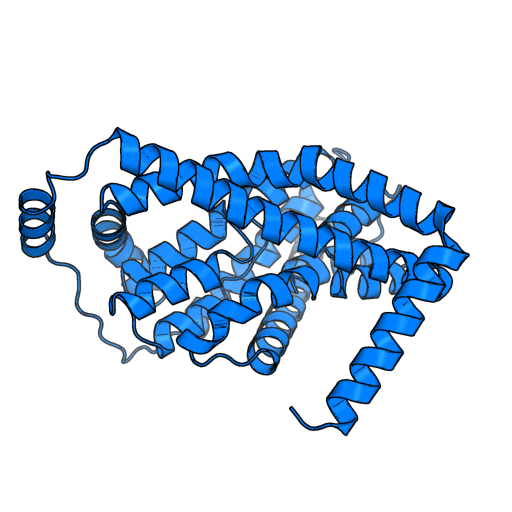 C . LEU A 1 288 ? 8.097 -8.833 7.508 1.00 92.75 288 LEU A C 1
ATOM 2373 O O . LEU A 1 288 ? 7.484 -8.810 6.446 1.00 92.75 288 LEU A O 1
ATOM 2377 N N . LYS A 1 289 ? 8.593 -9.973 8.010 1.00 94.44 289 LYS A N 1
ATOM 2378 C CA . LYS A 1 289 ? 8.464 -11.277 7.340 1.00 94.44 289 LYS A CA 1
ATOM 2379 C C . LYS A 1 289 ? 7.000 -11.684 7.157 1.00 94.44 289 LYS A C 1
ATOM 2381 O O . LYS A 1 289 ? 6.628 -12.149 6.085 1.00 94.44 289 LYS A O 1
ATOM 2386 N N . GLN A 1 290 ? 6.173 -11.506 8.188 1.00 94.50 290 GLN A N 1
ATOM 2387 C CA . GLN A 1 290 ? 4.739 -11.798 8.108 1.00 94.50 290 GLN A CA 1
ATOM 2388 C C . GLN A 1 290 ? 4.027 -10.865 7.129 1.00 94.50 290 GLN A C 1
ATOM 2390 O O . GLN A 1 290 ? 3.173 -11.337 6.383 1.00 94.50 290 GLN A O 1
ATOM 2395 N N . MET A 1 291 ? 4.400 -9.580 7.093 1.00 94.62 291 MET A N 1
ATOM 2396 C CA . MET A 1 291 ? 3.859 -8.634 6.118 1.00 94.62 291 MET A CA 1
ATOM 2397 C C . MET A 1 291 ? 4.184 -9.078 4.691 1.00 94.62 291 MET A C 1
ATOM 2399 O O . MET A 1 291 ? 3.265 -9.289 3.904 1.00 94.62 291 MET A O 1
ATOM 2403 N N . ILE A 1 292 ? 5.462 -9.327 4.385 1.00 96.00 292 ILE A N 1
ATOM 2404 C CA . ILE A 1 292 ? 5.904 -9.782 3.057 1.00 96.00 292 ILE A CA 1
ATOM 2405 C C . ILE A 1 292 ? 5.175 -11.069 2.654 1.00 96.00 292 ILE A C 1
ATOM 2407 O O . ILE A 1 292 ? 4.646 -11.144 1.549 1.00 96.00 292 ILE A O 1
ATOM 2411 N N . ALA A 1 293 ? 5.082 -12.055 3.552 1.00 96.81 293 ALA A N 1
ATOM 2412 C CA . ALA A 1 293 ? 4.376 -13.304 3.274 1.00 96.81 293 ALA A CA 1
ATOM 2413 C C . ALA A 1 293 ? 2.882 -13.077 2.978 1.00 96.81 293 ALA A C 1
ATOM 2415 O O . ALA A 1 293 ? 2.351 -13.638 2.022 1.00 96.81 293 ALA A O 1
ATOM 2416 N N . SER A 1 294 ? 2.210 -12.220 3.757 1.00 95.81 294 SER A N 1
ATOM 2417 C CA . SER A 1 294 ? 0.802 -11.885 3.513 1.00 95.81 294 SER A CA 1
ATOM 2418 C C . SER A 1 294 ? 0.594 -11.144 2.192 1.00 95.81 294 SER A C 1
ATOM 2420 O O . SER A 1 294 ? -0.336 -11.468 1.459 1.00 95.81 294 SER A O 1
ATOM 2422 N N . ARG A 1 295 ? 1.486 -10.212 1.835 1.00 96.62 295 ARG A N 1
ATOM 2423 C CA . ARG A 1 295 ? 1.404 -9.474 0.569 1.00 96.62 295 ARG A CA 1
ATOM 2424 C C . ARG A 1 295 ? 1.730 -10.337 -0.636 1.00 96.62 295 ARG A C 1
ATOM 2426 O O . ARG A 1 295 ? 1.098 -10.180 -1.673 1.00 96.62 295 ARG A O 1
ATOM 2433 N N . PHE A 1 296 ? 2.653 -11.281 -0.493 1.00 97.81 296 PHE A N 1
ATOM 2434 C CA . PHE A 1 296 ? 2.917 -12.276 -1.524 1.00 97.81 296 PHE A CA 1
ATOM 2435 C C . PHE A 1 296 ? 1.682 -13.148 -1.781 1.00 97.81 296 PHE A C 1
ATOM 2437 O O . PHE A 1 296 ? 1.277 -13.299 -2.929 1.00 97.81 296 PHE A O 1
ATOM 2444 N N . LEU A 1 297 ? 1.025 -13.642 -0.724 1.00 97.88 297 LEU A N 1
ATOM 2445 C CA . LEU A 1 297 ? -0.229 -14.393 -0.852 1.00 97.88 297 LEU A CA 1
ATOM 2446 C C . LEU A 1 297 ? -1.320 -13.567 -1.552 1.00 97.88 297 LEU A C 1
ATOM 2448 O O . LEU A 1 297 ? -1.954 -14.061 -2.482 1.00 97.88 297 LEU A O 1
ATOM 2452 N N . VAL A 1 298 ? -1.506 -12.308 -1.138 1.00 98.12 298 VAL A N 1
ATOM 2453 C CA . VAL A 1 298 ? -2.449 -11.379 -1.783 1.00 98.12 298 VAL A CA 1
ATOM 2454 C C . VAL A 1 298 ? -2.107 -11.217 -3.265 1.00 98.12 298 VAL A C 1
ATOM 2456 O O . VAL A 1 298 ? -2.992 -11.326 -4.100 1.00 98.12 298 VAL A O 1
ATOM 2459 N N . ALA A 1 299 ? -0.835 -11.027 -3.616 1.00 98.38 299 ALA A N 1
ATOM 2460 C CA . ALA A 1 299 ? -0.419 -10.848 -5.002 1.00 98.38 299 ALA A CA 1
ATOM 2461 C C . ALA A 1 299 ? -0.700 -12.064 -5.888 1.00 98.38 299 ALA A C 1
ATOM 2463 O O . ALA A 1 299 ? -1.196 -11.897 -7.000 1.00 98.38 299 ALA A O 1
ATOM 2464 N N . ILE A 1 300 ? -0.448 -13.278 -5.392 1.00 98.56 300 ILE A N 1
ATOM 2465 C CA . ILE A 1 300 ? -0.759 -14.505 -6.135 1.00 98.56 300 ILE A CA 1
ATOM 2466 C C . ILE A 1 300 ? -2.267 -14.646 -6.355 1.00 98.56 300 ILE A C 1
ATOM 2468 O O . ILE A 1 300 ? -2.697 -14.903 -7.477 1.00 98.56 300 ILE A O 1
ATOM 2472 N N . ILE A 1 301 ? -3.081 -14.427 -5.320 1.00 98.69 301 ILE A N 1
ATOM 2473 C CA . ILE A 1 301 ? -4.540 -14.539 -5.446 1.00 98.69 301 ILE A CA 1
ATOM 2474 C C . ILE A 1 301 ? -5.089 -13.456 -6.386 1.00 98.69 301 ILE A C 1
ATOM 2476 O O . ILE A 1 301 ? -5.893 -13.776 -7.258 1.00 98.69 301 ILE A O 1
ATOM 2480 N N . SER A 1 302 ? -4.602 -12.214 -6.294 1.00 98.69 302 SER A N 1
ATOM 2481 C CA . SER A 1 302 ? -4.980 -11.141 -7.221 1.00 98.69 302 SER A CA 1
ATOM 2482 C C . SER A 1 302 ? -4.662 -11.494 -8.671 1.00 98.69 302 SER A C 1
ATOM 2484 O O . SER A 1 302 ? -5.476 -11.226 -9.547 1.00 98.69 302 SER A O 1
ATOM 2486 N N . VAL A 1 303 ? -3.503 -12.108 -8.940 1.00 98.69 303 VAL A N 1
ATOM 2487 C CA . VAL A 1 303 ? -3.124 -12.559 -10.291 1.00 98.69 303 VAL A CA 1
ATOM 2488 C C . VAL A 1 303 ? -4.065 -13.646 -10.800 1.00 98.69 303 VAL A C 1
ATOM 2490 O O . VAL A 1 303 ? -4.472 -13.595 -11.960 1.00 98.69 303 VAL A O 1
ATOM 2493 N N . VAL A 1 304 ? -4.432 -14.613 -9.954 1.00 98.69 304 VAL A N 1
ATOM 2494 C CA . VAL A 1 304 ? -5.385 -15.670 -10.323 1.00 98.69 304 VAL A CA 1
ATOM 2495 C C . VAL A 1 304 ? -6.749 -15.066 -10.655 1.00 98.69 304 VAL A C 1
ATOM 2497 O O . VAL A 1 304 ? -7.296 -15.352 -11.716 1.00 98.69 304 VAL A O 1
ATOM 2500 N N . ILE A 1 305 ? -7.265 -14.182 -9.796 1.00 98.69 305 ILE A N 1
ATOM 2501 C CA . ILE A 1 305 ? -8.550 -13.504 -10.013 1.00 98.69 305 ILE A CA 1
ATOM 2502 C C . ILE A 1 305 ? -8.509 -12.675 -11.298 1.00 98.69 305 ILE A C 1
ATOM 2504 O O . ILE A 1 305 ? -9.397 -12.816 -12.135 1.00 98.69 305 ILE A O 1
ATOM 2508 N N . PHE A 1 306 ? -7.455 -11.883 -11.504 1.00 98.56 306 PHE A N 1
ATOM 2509 C CA . PHE A 1 306 ? -7.281 -11.108 -12.730 1.00 98.56 306 PHE A CA 1
ATOM 2510 C C . PHE A 1 306 ? -7.258 -12.002 -13.972 1.00 98.56 306 PHE A C 1
ATOM 2512 O O . PHE A 1 306 ? -7.943 -11.701 -14.940 1.00 98.56 306 PHE A O 1
ATOM 2519 N N . SER A 1 307 ? -6.511 -13.108 -13.944 1.00 98.38 307 SER A N 1
ATOM 2520 C CA . SER A 1 307 ? -6.378 -14.009 -15.096 1.00 98.38 307 SER A CA 1
ATOM 2521 C C . SER A 1 307 ? -7.714 -14.649 -15.475 1.00 98.38 307 SER A C 1
ATOM 2523 O O . SER A 1 307 ? -8.037 -14.740 -16.656 1.00 98.38 307 SER A O 1
ATOM 2525 N N . ILE A 1 308 ? -8.513 -15.039 -14.476 1.00 98.25 308 ILE A N 1
ATOM 2526 C CA . ILE A 1 308 ? -9.869 -15.562 -14.680 1.00 98.25 308 ILE A CA 1
ATOM 2527 C C . ILE A 1 308 ? -10.764 -14.485 -15.304 1.00 98.25 308 ILE A C 1
ATOM 2529 O O . ILE A 1 308 ? -11.411 -14.735 -16.316 1.00 98.25 308 ILE A O 1
ATOM 2533 N N . LEU A 1 309 ? -10.783 -13.277 -14.734 1.00 97.94 309 LEU A N 1
ATOM 2534 C CA . LEU A 1 309 ? -11.602 -12.178 -15.252 1.00 97.94 309 LEU A CA 1
ATOM 2535 C C . LEU A 1 309 ? -11.180 -11.770 -16.668 1.00 97.94 309 LEU A C 1
ATOM 2537 O O . LEU A 1 309 ? -12.032 -11.537 -17.517 1.00 97.94 309 LEU A O 1
ATOM 2541 N N . TYR A 1 310 ? -9.878 -11.715 -16.938 1.00 96.94 310 TYR A N 1
ATOM 2542 C CA . TYR A 1 310 ? -9.342 -11.411 -18.260 1.00 96.94 310 TYR A CA 1
ATOM 2543 C C . TYR A 1 310 ? -9.828 -12.428 -19.298 1.00 96.94 310 TYR A C 1
ATOM 2545 O O . TYR A 1 310 ? -10.310 -12.027 -20.352 1.00 96.94 310 TYR A O 1
ATOM 2553 N N . PHE A 1 311 ? -9.778 -13.725 -18.974 1.00 96.69 311 PHE A N 1
ATOM 2554 C CA . PHE A 1 311 ? -10.261 -14.784 -19.860 1.00 96.69 311 PHE A CA 1
ATOM 2555 C C . PHE A 1 311 ? -11.758 -14.680 -20.168 1.00 96.69 311 PHE A C 1
ATOM 2557 O O . PHE A 1 311 ? -12.151 -14.914 -21.298 1.00 96.69 311 PHE A O 1
ATOM 2564 N N . PHE A 1 312 ? -12.595 -14.328 -19.189 1.00 96.50 312 PHE A N 1
ATOM 2565 C CA . PHE A 1 312 ? -14.046 -14.264 -19.403 1.00 96.50 312 PHE A CA 1
ATOM 2566 C C . PHE A 1 312 ? -14.543 -12.963 -20.043 1.00 96.50 312 PHE A C 1
ATOM 2568 O O . PHE A 1 312 ? -15.619 -12.961 -20.634 1.00 96.50 312 PHE A O 1
ATOM 2575 N N . PHE A 1 313 ? -13.823 -11.851 -19.872 1.00 94.44 313 PHE A N 1
ATOM 2576 C CA . PHE A 1 313 ? -14.302 -10.531 -20.297 1.00 94.44 313 PHE A CA 1
ATOM 2577 C C . PHE A 1 313 ? -13.538 -9.923 -21.477 1.00 94.44 313 PHE A C 1
ATOM 2579 O O . PHE A 1 313 ? -14.053 -8.976 -22.075 1.00 94.44 313 PHE A O 1
ATOM 2586 N N . LEU A 1 314 ? -12.322 -10.392 -21.779 1.00 91.38 314 LEU A N 1
ATOM 2587 C CA . LEU A 1 314 ? -11.433 -9.771 -22.774 1.00 91.38 314 LEU A CA 1
ATOM 2588 C C . LEU A 1 314 ? -10.837 -10.743 -23.804 1.00 91.38 314 LEU A C 1
ATOM 2590 O O . LEU A 1 314 ? -10.247 -10.268 -24.775 1.00 91.38 314 LEU A O 1
ATOM 2594 N N . LEU A 1 315 ? -10.994 -12.055 -23.612 1.00 87.94 315 LEU A N 1
ATOM 2595 C CA . LEU A 1 315 ? -10.735 -13.091 -24.618 1.00 87.94 315 LEU A CA 1
ATOM 2596 C C . LEU A 1 315 ? -12.066 -13.665 -25.108 1.00 87.94 315 LEU A C 1
ATOM 2598 O O . LEU A 1 315 ? -12.132 -13.982 -26.314 1.00 87.94 315 LEU A O 1
#

Foldseek 3Di:
DDVVVVVVVVVVVVVVVVVCVVPVVLLVVLLVVLVCLLVQAVCVQALVLLLVVLVCVLLVVLLVQQQVCQVPCCVQQVFGSLLVVLLVCCQRNAFPSNLVSLLVCLVVVVGDLVSSLLLNLQSHFGYPSNLVSLLVLFDPVCNVLSVLLVCLLRVLSSVSSRVPHDPPDDDDRRDPVVVVVVSVPPPDDDPVVSSVVSVVVSVVLSVLLSVLLSVLSSVLSVLCVVDDDLVSLLVSLQSHVSVSLSVLRPDPPRDPSSSLSNSLSRQQVHPSRLVSSQVRVVSSVDDSVSSNVSSNVSSVSSSVSSVVCCVVPPD

Nearest PDB structures (foldseek):
  6lz0-assembly1_A  TM=2.025E-01  e=2.900E+00  Homo sapiens
  8xiu-assembly1_A  TM=1.978E-01  e=3.455E+00  Xenopus laevis
  7b9s-assembly1_S  TM=1.989E-01  e=7.269E+00  Mycobacterium xenopi RIVM700367

Radius of gyration: 20.77 Å; Cα contacts (8 Å, |Δi|>4): 387; chains: 1; bounding box: 55×44×54 Å

Organism: NCBI:txid2840720

Mean predicted aligned error: 5.54 Å

Solvent-accessible surface area (backbone atoms only — not comparable to full-atom values): 16276 Å² total; per-residue (Å²): 134,58,69,70,58,52,52,52,49,50,53,51,53,50,51,52,50,52,51,45,60,76,41,38,68,63,47,48,52,50,49,51,54,46,49,50,46,37,65,71,44,51,50,68,36,34,48,67,46,46,50,51,52,45,51,34,56,74,70,54,38,54,62,58,50,16,50,63,34,26,76,55,27,29,79,65,36,54,37,44,18,55,53,38,47,29,49,53,42,14,45,46,46,4,66,46,34,16,31,49,45,35,33,53,36,43,76,69,66,68,48,53,46,69,59,36,36,52,43,43,43,32,46,55,40,68,15,52,42,51,55,50,56,50,55,74,70,35,57,80,89,51,49,67,60,51,50,45,37,53,48,21,43,52,48,38,18,53,50,51,39,40,73,70,38,55,88,85,62,82,70,85,76,74,53,72,64,62,51,57,54,50,67,70,70,65,83,79,73,61,68,67,67,53,52,56,48,39,51,52,54,41,50,52,53,50,51,55,54,49,53,31,48,48,58,25,45,53,58,34,56,60,44,57,79,79,36,61,72,71,63,28,50,50,57,28,8,46,31,28,25,71,69,36,46,53,60,56,54,70,47,80,85,79,51,72,69,55,55,46,44,45,29,27,24,52,26,42,48,17,48,30,40,52,62,66,25,52,83,31,28,62,74,28,75,43,50,72,68,57,44,53,54,36,18,49,54,43,9,54,52,14,31,52,50,29,53,53,50,42,55,76,75,75,104

Secondary structure (DSSP, 8-state):
--HHHHHHHHHHHHHHHHHHHHTHHHHHHHHHHHHHHIIIIIHHHHHHHHHHHHHHHHTTHHHHHHHHHHHHHHHHH---HHHHHHHHHHHHH-TTHHHHHHHHHHHTTSS-HHHHHHHHHHS----HHHHHHHHHTS-GGGHHHHHHHHHHHHHHHHHHHHHT--TT---PPPPHHHHHHHHHH-----HHHHHHHHHHHHHHHHHHHHHHHHHHHHHHHHHHHH--HHHHHHHHHHH-HHHHHHHHHTSSS--HHHHHHHHHHHHH-HHHHHHHHHHHHTTTT--HHHHHHHHHHHHHHHHHHHHHHHHHHT-

Sequence (315 aa):
MTDKKRIFLAIFFTALTFIAFYFSQFTSQQFYQTLQLIFRVVIPSLTPFMILIHFVILFNGIDLLGFFLQYVSYPIFKISGYGAIIILTSIFGGFPYSAIMANELLKENKIDQEEAKRIVKYIFFPSLAFMLSTLLNVNLTYQKEFQLITFSVYFTGFLLLFLTRNKKQQKNFLSKEDLLLKFKKEQQNSLTSSFLSIIQNTLSSLIHIAFSILIFSMFKNYLSLLFKNQLLYLISGIFEFSGTSIAILLKPNLQFSYYVILTFILSFSGFSVFFQALPYLKSSNLTLKQMIASRFLVAIISVVIFSILYFFFLL

pLDDT: mean 89.63, std 7.74, range [53.44, 98.69]